Protein AF-A0A843U434-F1 (afdb_monomer_lite)

Foldseek 3Di:
DDDDDDPDDPPPPPVVVVVVVLVVLQVQDADPVRHRDCQLVVQLVVVPVVDDDDDDDDDDDDLPPSCCSSPNGDDPVDDDDTHPDQDPCNVQNPPVVNVVVVVVVVVVVVVVVVVVVVVVVVVVVVVVVVVPPPDDDDDDDDDDDDDPPPDPDDDDDQDFQFKKFFADPVLHGFFIWTFHDPDQQDQDPNDRLHNFKTWIQTQTTPHQADADPDDDPQDGGSVSRHRHIDIDTPVRIHGDPD

Secondary structure (DSSP, 8-state):
-----------SHHHHHHHHHHHHHHHT-B-TTSSB--HHHHHHHHHHHH--S------S--TTSHHHHHH---BTTBPPPPSSSPPHHHHH--HHHHHHHHHHHHHHHHHHHHHHHHHHHHHHHHHHHTTSS-------------------S------TT-EEEEE-TTS-EEEEEEEEE--TT-EETTEE-TTTEEEEEEEEESSTTPBPSS--SS--BTGGGTTSEEEEEGGGEEE---

Sequence (242 aa):
MHCLSTGTRVLSTDLAFQTSGLQFYMDLSTARNGSVDRSPQTKLQEVKITQPSSSSSSSIASADDIYSQVFGKERPDRVRGVGTGPTPTSLWGTSSQCQAQLRAENAQLNAMVKELSERLGKVESIVVESKQVESTPNMERCVQSSASVIEPKGKESLMLGKKVKLCDMTGQPIANAIIMSLDKSKMVMGKSLGEEYYELAILFAYKPNAPLFVKDNERKTVQDAVGSHIVWFRDFVELDET

InterPro domains:
  IPR004264 Transposase, Tnp1/En/Spm-like [PF03017] (171-226)

pLDDT: mean 70.01, std 18.03, range [29.41, 96.38]

Structure (mmCIF, N/CA/C/O backbone):
data_AF-A0A843U434-F1
#
_entry.id   AF-A0A843U434-F1
#
loop_
_atom_site.group_PDB
_atom_site.id
_atom_site.type_symbol
_atom_site.label_atom_id
_atom_site.label_alt_id
_atom_site.label_comp_id
_atom_site.label_asym_id
_atom_site.label_entity_id
_atom_site.label_seq_id
_atom_site.pdbx_PDB_ins_code
_atom_site.Cartn_x
_atom_site.Cartn_y
_atom_site.Cartn_z
_atom_site.occupancy
_atom_site.B_iso_or_equiv
_atom_site.auth_seq_id
_atom_site.auth_comp_id
_atom_site.auth_asym_id
_atom_site.auth_atom_id
_atom_site.pdbx_PDB_model_num
ATOM 1 N N . MET A 1 1 ? 32.138 29.932 -71.591 1.00 35.91 1 MET A N 1
ATOM 2 C CA . MET A 1 1 ? 31.917 30.361 -70.194 1.00 35.91 1 MET A CA 1
ATOM 3 C C . MET A 1 1 ? 31.478 29.151 -69.391 1.00 35.91 1 MET A C 1
ATOM 5 O O . MET A 1 1 ? 30.742 28.328 -69.915 1.00 35.91 1 MET A O 1
ATOM 9 N N . HIS A 1 2 ? 32.028 29.011 -68.189 1.00 36.78 2 HIS A N 1
ATOM 10 C CA . HIS A 1 2 ? 31.926 27.844 -67.317 1.00 36.78 2 HIS A CA 1
ATOM 11 C C . HIS A 1 2 ? 30.512 27.641 -66.754 1.00 36.78 2 HIS A C 1
ATOM 13 O O . HIS A 1 2 ? 29.927 28.584 -66.230 1.00 36.78 2 HIS A O 1
ATOM 19 N N . CYS A 1 3 ? 30.031 26.397 -66.744 1.00 29.41 3 CYS A N 1
ATOM 20 C CA . CYS A 1 3 ? 28.983 25.954 -65.825 1.00 29.41 3 CYS A CA 1
ATOM 21 C C . CYS A 1 3 ? 29.570 24.843 -64.947 1.00 29.41 3 CYS A C 1
ATOM 23 O O . CYS A 1 3 ? 29.624 23.681 -65.338 1.00 29.41 3 CYS A O 1
ATOM 25 N N . LEU A 1 4 ? 30.075 25.230 -63.774 1.00 36.78 4 LEU A N 1
ATOM 26 C CA . LEU A 1 4 ? 30.413 24.317 -62.685 1.00 36.78 4 LEU A CA 1
ATOM 27 C C . LEU A 1 4 ? 29.097 23.882 -62.030 1.00 36.78 4 LEU A C 1
ATOM 29 O O . LEU A 1 4 ? 28.435 24.695 -61.393 1.00 36.78 4 LEU A O 1
ATOM 33 N N . SER A 1 5 ? 28.704 22.619 -62.199 1.00 32.66 5 SER A N 1
ATOM 34 C CA . SER A 1 5 ? 27.650 22.015 -61.380 1.00 32.66 5 SER A CA 1
ATOM 35 C C . SER A 1 5 ? 28.312 21.351 -60.176 1.00 32.66 5 SER A C 1
ATOM 37 O O . SER A 1 5 ? 28.943 20.299 -60.279 1.00 32.66 5 SER A O 1
ATOM 39 N N . THR A 1 6 ? 28.237 22.025 -59.033 1.00 39.25 6 THR A N 1
ATOM 40 C CA . THR A 1 6 ? 28.613 21.506 -57.720 1.00 39.25 6 THR A CA 1
ATOM 41 C C . THR A 1 6 ? 27.650 20.390 -57.319 1.00 39.25 6 THR A C 1
ATOM 43 O O . THR A 1 6 ? 26.552 20.641 -56.831 1.00 39.25 6 THR A O 1
ATOM 46 N N . GLY A 1 7 ? 28.073 19.141 -57.524 1.00 32.69 7 GLY A N 1
ATOM 47 C CA . GLY A 1 7 ? 27.431 17.962 -56.948 1.00 32.69 7 GLY A CA 1
ATOM 48 C C . GLY A 1 7 ? 27.745 17.863 -55.456 1.00 32.69 7 GLY A C 1
ATOM 49 O O . GLY A 1 7 ? 28.806 17.375 -55.064 1.00 32.69 7 GLY A O 1
ATOM 50 N N . THR A 1 8 ? 26.837 18.353 -54.617 1.00 37.75 8 THR A N 1
ATOM 51 C CA . THR A 1 8 ? 26.928 18.243 -53.158 1.00 37.75 8 THR A CA 1
ATOM 52 C C . THR A 1 8 ? 26.743 16.781 -52.744 1.00 37.75 8 THR A C 1
ATOM 54 O O . THR A 1 8 ? 25.689 16.186 -52.961 1.00 37.75 8 THR A O 1
ATOM 57 N N . ARG A 1 9 ? 27.787 16.184 -52.158 1.00 38.91 9 ARG A N 1
ATOM 58 C CA . ARG A 1 9 ? 27.773 14.826 -51.598 1.00 38.91 9 ARG A CA 1
ATOM 59 C C . ARG A 1 9 ? 26.842 14.761 -50.384 1.00 38.91 9 ARG A C 1
ATOM 61 O O . ARG A 1 9 ? 27.197 15.249 -49.316 1.00 38.91 9 ARG A O 1
ATOM 68 N N . VAL A 1 10 ? 25.702 14.092 -50.520 1.00 40.00 10 VAL A N 1
ATOM 69 C CA . VAL A 1 10 ? 24.854 13.669 -49.392 1.00 40.00 10 VAL A CA 1
ATOM 70 C C . VAL A 1 10 ? 25.170 12.202 -49.090 1.00 40.00 10 VAL A C 1
ATOM 72 O O . VAL A 1 10 ? 24.419 11.318 -49.469 1.00 40.00 10 VAL A O 1
ATOM 75 N N . LEU A 1 11 ? 26.339 11.912 -48.507 1.00 40.44 11 LEU A N 1
ATOM 76 C CA . LEU A 1 11 ? 26.739 10.531 -48.157 1.00 40.44 11 LEU A CA 1
ATOM 77 C C . LEU A 1 11 ? 27.466 10.414 -46.803 1.00 40.44 11 LEU A C 1
ATOM 79 O O . LEU A 1 11 ? 28.106 9.404 -46.540 1.00 40.44 11 LEU A O 1
ATOM 83 N N . SER A 1 12 ? 27.403 11.428 -45.932 1.00 40.16 12 SER A N 1
ATOM 84 C CA . SER A 1 12 ? 28.216 11.439 -44.699 1.00 40.16 12 SER A CA 1
ATOM 85 C C . SER A 1 12 ? 27.432 11.348 -43.387 1.00 40.16 12 SER A C 1
ATOM 87 O O . SER A 1 12 ? 28.051 11.172 -42.340 1.00 40.16 12 SER A O 1
ATOM 89 N N . THR A 1 13 ? 26.105 11.481 -43.396 1.00 44.50 13 THR A N 1
ATOM 90 C CA . THR A 1 13 ? 25.321 11.600 -42.152 1.00 44.50 13 THR A CA 1
ATOM 91 C C . THR A 1 13 ? 24.805 10.267 -41.615 1.00 44.50 13 THR A C 1
ATOM 93 O O . THR A 1 13 ? 24.628 10.145 -40.408 1.00 44.50 13 THR A O 1
ATOM 96 N N . ASP A 1 14 ? 24.622 9.254 -42.464 1.00 46.16 14 ASP A N 1
ATOM 97 C CA . ASP A 1 14 ? 23.988 7.988 -42.057 1.00 46.16 14 ASP A CA 1
ATOM 98 C C . ASP A 1 14 ? 24.951 7.063 -41.286 1.00 46.16 14 ASP A C 1
ATOM 100 O O . ASP A 1 14 ? 24.638 6.559 -40.208 1.00 46.16 14 ASP A O 1
ATOM 104 N N . LEU A 1 15 ? 26.198 6.941 -41.761 1.00 46.56 15 LEU A N 1
ATOM 105 C CA . LEU A 1 15 ? 27.230 6.131 -41.096 1.00 46.56 15 LEU A CA 1
ATOM 106 C C . LEU A 1 15 ? 27.675 6.746 -39.755 1.00 46.56 15 LEU A C 1
ATOM 108 O O . LEU A 1 15 ? 27.979 6.038 -38.792 1.00 46.56 15 LEU A O 1
ATOM 112 N N . ALA A 1 16 ? 27.692 8.080 -39.674 1.00 49.16 16 ALA A N 1
ATOM 113 C CA . ALA A 1 16 ? 27.990 8.805 -38.440 1.00 49.16 16 ALA A CA 1
ATOM 114 C C . ALA A 1 16 ? 26.887 8.608 -37.381 1.00 49.16 16 ALA A C 1
ATOM 116 O O . ALA A 1 16 ? 27.184 8.488 -36.193 1.00 49.16 16 ALA A O 1
ATOM 117 N N . PHE A 1 17 ? 25.623 8.512 -37.804 1.00 50.69 17 PHE A N 1
ATOM 118 C CA . PHE A 1 17 ? 24.493 8.279 -36.906 1.00 50.69 17 PHE A CA 1
ATOM 119 C C . PHE A 1 17 ? 24.467 6.838 -36.373 1.00 50.69 17 PHE A C 1
ATOM 121 O O . PHE A 1 17 ? 24.346 6.626 -35.165 1.00 50.69 17 PHE A O 1
ATOM 128 N N . GLN A 1 18 ? 24.680 5.843 -37.243 1.00 52.16 18 GLN A N 1
ATOM 129 C CA . GLN A 1 18 ? 24.751 4.432 -36.840 1.00 52.16 18 GLN A CA 1
ATOM 130 C C . GLN A 1 18 ? 25.917 4.145 -35.880 1.00 52.16 18 GLN A C 1
ATOM 132 O O . GLN A 1 18 ? 25.757 3.413 -34.901 1.00 52.16 18 GLN A O 1
ATOM 137 N N . THR A 1 19 ? 27.085 4.755 -36.109 1.00 57.81 19 THR A N 1
ATOM 138 C CA . THR A 1 19 ? 28.246 4.595 -35.215 1.00 57.81 19 THR A CA 1
ATOM 139 C C . THR A 1 19 ? 28.070 5.312 -33.878 1.00 57.81 19 THR A C 1
ATOM 141 O O . THR A 1 19 ? 28.525 4.796 -32.859 1.00 57.81 19 THR A O 1
ATOM 144 N N . SER A 1 20 ? 27.364 6.447 -33.845 1.00 63.56 20 SER A N 1
ATOM 145 C CA . SER A 1 20 ? 27.076 7.177 -32.604 1.00 63.56 20 SER A CA 1
ATOM 146 C C . SER A 1 20 ? 26.181 6.379 -31.649 1.00 63.56 20 SER A C 1
ATOM 148 O O . SER A 1 20 ? 26.498 6.284 -30.464 1.00 63.56 20 SER A O 1
ATOM 150 N N . GLY A 1 21 ? 25.113 5.749 -32.153 1.00 65.31 21 GLY A N 1
ATOM 151 C CA . GLY A 1 21 ? 24.226 4.919 -31.328 1.00 65.31 21 GLY A CA 1
ATOM 152 C C . GLY A 1 21 ? 24.914 3.662 -30.780 1.00 65.31 21 GLY A C 1
ATOM 153 O O . GLY A 1 21 ? 24.735 3.308 -29.615 1.00 65.31 21 GLY A O 1
ATOM 154 N N . LEU A 1 22 ? 25.757 3.022 -31.597 1.00 68.75 22 LEU A N 1
ATOM 155 C CA . LEU A 1 22 ? 26.589 1.886 -31.187 1.00 68.75 22 LEU A CA 1
ATOM 156 C C . LEU A 1 22 ? 27.606 2.269 -30.109 1.00 68.75 22 LEU A C 1
ATOM 158 O O . LEU A 1 22 ? 27.737 1.562 -29.111 1.00 68.75 22 LEU A O 1
ATOM 162 N N . GLN A 1 23 ? 28.288 3.402 -30.285 1.00 67.50 23 GLN A N 1
ATOM 163 C CA . GLN A 1 23 ? 29.250 3.906 -29.309 1.00 67.50 23 GLN A CA 1
ATOM 164 C C . GLN A 1 23 ? 28.567 4.228 -27.974 1.00 67.50 23 GLN A C 1
ATOM 166 O O . GLN A 1 23 ? 29.041 3.799 -26.926 1.00 67.50 23 GLN A O 1
ATOM 171 N N . PHE A 1 24 ? 27.402 4.881 -28.018 1.00 69.75 24 PHE A N 1
ATOM 172 C CA . PHE A 1 24 ? 26.599 5.171 -26.830 1.00 69.75 24 PHE A CA 1
ATOM 173 C C . PHE A 1 24 ? 26.176 3.899 -26.078 1.00 69.75 24 PHE A C 1
ATOM 175 O O . PHE A 1 24 ? 26.290 3.833 -24.855 1.00 69.75 24 PHE A O 1
ATOM 182 N N . TYR A 1 25 ? 25.739 2.857 -26.796 1.00 67.81 25 TYR A N 1
ATOM 183 C CA . TYR A 1 25 ? 25.393 1.563 -26.194 1.00 67.81 25 TYR A CA 1
ATOM 184 C C . TYR A 1 25 ? 26.600 0.940 -25.477 1.00 67.81 25 TYR A C 1
ATOM 186 O O . TYR A 1 25 ? 26.459 0.332 -24.419 1.00 67.81 25 TYR A O 1
ATOM 194 N N . MET A 1 26 ? 27.799 1.093 -26.037 1.00 70.12 26 MET A N 1
ATOM 195 C CA . MET A 1 26 ? 29.023 0.502 -25.496 1.00 70.12 26 MET A CA 1
ATOM 196 C C . MET A 1 26 ? 29.546 1.224 -24.269 1.00 70.12 26 MET A C 1
ATOM 198 O O . MET A 1 26 ? 30.028 0.569 -23.349 1.00 70.12 26 MET A O 1
ATOM 202 N N . ASP A 1 27 ? 29.383 2.541 -24.222 1.00 67.69 27 ASP A N 1
ATOM 203 C CA . ASP A 1 27 ? 29.723 3.340 -23.047 1.00 67.69 27 ASP A CA 1
ATOM 204 C C . ASP A 1 27 ? 28.786 3.028 -21.861 1.00 67.69 27 ASP A C 1
ATOM 206 O O . ASP A 1 27 ? 29.170 3.182 -20.702 1.00 67.69 27 ASP A O 1
ATOM 210 N N . LEU A 1 28 ? 27.578 2.524 -22.142 1.00 62.28 28 LEU A N 1
ATOM 211 C CA . LEU A 1 28 ? 26.572 2.136 -21.146 1.00 62.28 28 LEU A CA 1
ATOM 212 C C . LEU A 1 28 ? 26.512 0.630 -20.844 1.00 62.28 28 LEU A C 1
ATOM 214 O O . LEU A 1 28 ? 25.767 0.218 -19.950 1.00 62.28 28 LEU A O 1
ATOM 218 N N . SER A 1 29 ? 27.249 -0.204 -21.581 1.00 63.19 29 SER A N 1
ATOM 219 C CA . SER A 1 29 ? 27.197 -1.660 -21.438 1.00 63.19 29 SER A CA 1
ATOM 220 C C . SER A 1 29 ? 28.074 -2.129 -20.277 1.00 63.19 29 SER A C 1
ATOM 222 O O . SER A 1 29 ? 29.299 -1.999 -20.301 1.00 63.19 29 SER A O 1
ATOM 224 N N . THR A 1 30 ? 27.456 -2.740 -19.269 1.00 61.19 30 THR A N 1
ATOM 225 C CA . THR A 1 30 ? 28.150 -3.339 -18.125 1.00 61.19 30 THR A CA 1
ATOM 226 C C . THR A 1 30 ? 27.995 -4.859 -18.119 1.00 61.19 30 THR A C 1
ATOM 228 O O . THR A 1 30 ? 26.960 -5.418 -18.480 1.00 61.19 30 THR A O 1
ATOM 231 N N . ALA A 1 31 ? 29.059 -5.555 -17.725 1.00 60.81 31 ALA A N 1
ATOM 232 C CA . ALA A 1 31 ? 29.059 -6.987 -17.490 1.00 60.81 31 ALA A CA 1
ATOM 233 C C . ALA A 1 31 ? 28.189 -7.336 -16.271 1.00 60.81 31 ALA A C 1
ATOM 235 O O . ALA A 1 31 ? 27.870 -6.495 -15.433 1.00 60.81 31 ALA A O 1
ATOM 236 N N . ARG A 1 32 ? 27.857 -8.623 -16.118 1.00 57.47 32 ARG A N 1
ATOM 237 C CA . ARG A 1 32 ? 26.993 -9.151 -15.041 1.00 57.47 32 ARG A CA 1
ATOM 238 C C . ARG A 1 32 ? 27.459 -8.803 -13.614 1.00 57.47 32 ARG A C 1
ATOM 240 O O . ARG A 1 32 ? 26.662 -8.863 -12.687 1.00 57.47 32 ARG A O 1
ATOM 247 N N . ASN A 1 33 ? 28.734 -8.460 -13.438 1.00 59.88 33 ASN A N 1
ATOM 248 C CA . ASN A 1 33 ? 29.348 -8.039 -12.175 1.00 59.88 33 ASN A CA 1
ATOM 249 C C . ASN A 1 33 ? 29.418 -6.504 -12.000 1.00 59.88 33 ASN A C 1
ATOM 251 O O . ASN A 1 33 ? 30.087 -6.036 -11.085 1.00 59.88 33 ASN A O 1
ATOM 255 N N . GLY A 1 34 ? 28.799 -5.722 -12.891 1.00 59.97 34 GLY A N 1
ATOM 256 C CA . GLY A 1 34 ? 28.842 -4.257 -12.883 1.00 59.97 34 GLY A CA 1
ATOM 257 C C . GLY A 1 34 ? 30.129 -3.645 -13.450 1.00 59.97 34 GLY A C 1
ATOM 258 O O . GLY A 1 34 ? 30.242 -2.423 -13.497 1.00 59.97 34 GLY A O 1
ATOM 259 N N . SER A 1 35 ? 31.095 -4.456 -13.897 1.00 61.94 35 SER A N 1
ATOM 260 C CA . SER A 1 35 ? 32.302 -3.960 -14.574 1.00 61.94 35 SER A CA 1
ATOM 261 C C . SER A 1 35 ? 32.008 -3.548 -16.020 1.00 61.94 35 SER A C 1
ATOM 263 O O . SER A 1 35 ? 31.065 -4.045 -16.628 1.00 61.94 35 SER A O 1
ATOM 265 N N . VAL A 1 36 ? 32.794 -2.633 -16.589 1.00 64.12 36 VAL A N 1
ATOM 266 C CA . VAL A 1 36 ? 32.652 -2.230 -18.000 1.00 64.12 36 VAL A CA 1
ATOM 267 C C . VAL A 1 36 ? 33.006 -3.414 -18.904 1.00 64.12 36 VAL A C 1
ATOM 269 O O . VAL A 1 36 ? 34.137 -3.903 -18.862 1.00 64.12 36 VAL A O 1
ATOM 272 N N . ASP A 1 37 ? 32.061 -3.868 -19.732 1.00 65.56 37 ASP A N 1
ATOM 273 C CA . ASP A 1 37 ? 32.322 -4.923 -20.716 1.00 65.56 37 ASP A CA 1
ATOM 274 C C . ASP A 1 37 ? 33.009 -4.323 -21.951 1.00 65.56 37 ASP A C 1
ATOM 276 O O . ASP A 1 37 ? 32.388 -3.620 -22.747 1.00 65.56 37 ASP A O 1
ATOM 280 N N . ARG A 1 38 ? 34.310 -4.596 -22.119 1.00 70.75 38 ARG A N 1
ATOM 281 C CA . ARG A 1 38 ? 35.095 -4.127 -23.277 1.00 70.75 38 ARG A CA 1
ATOM 282 C C . ARG A 1 38 ? 35.030 -5.060 -24.485 1.00 70.75 38 ARG A C 1
ATOM 284 O O . ARG A 1 38 ? 35.561 -4.712 -25.538 1.00 70.75 38 ARG A O 1
ATOM 291 N N . SER A 1 39 ? 34.381 -6.220 -24.378 1.00 72.19 39 SER A N 1
ATOM 292 C CA . SER A 1 39 ? 34.287 -7.167 -25.496 1.00 72.19 39 SER A CA 1
ATOM 293 C C . SER A 1 39 ? 33.644 -6.574 -26.764 1.00 72.19 39 SER A C 1
ATOM 295 O O . SER A 1 39 ? 34.153 -6.850 -27.856 1.00 72.19 39 SER A O 1
ATOM 297 N N . PRO A 1 40 ? 32.628 -5.685 -26.685 1.00 72.25 40 PRO A N 1
ATOM 298 C CA . PRO A 1 40 ? 32.081 -5.038 -27.875 1.00 72.25 40 PRO A CA 1
ATOM 299 C C . PRO A 1 40 ? 33.057 -4.017 -28.487 1.00 72.25 40 PRO A C 1
ATOM 301 O O . PRO A 1 40 ? 33.080 -3.850 -29.704 1.00 72.25 40 PRO A O 1
ATOM 304 N N . GLN A 1 41 ? 33.902 -3.368 -27.668 1.00 71.88 41 GLN A N 1
ATOM 305 C CA . GLN A 1 41 ? 34.912 -2.378 -28.098 1.00 71.88 41 GLN A CA 1
ATOM 306 C C . GLN A 1 41 ? 35.988 -3.016 -28.957 1.00 71.88 41 GLN A C 1
ATOM 308 O O . GLN A 1 41 ? 36.311 -2.500 -30.027 1.00 71.88 41 GLN A O 1
ATOM 313 N N . THR A 1 42 ? 36.485 -4.172 -28.529 1.00 75.25 42 THR A N 1
ATOM 314 C CA . THR A 1 42 ? 37.466 -4.936 -29.298 1.00 75.25 42 THR A CA 1
ATOM 315 C C . THR A 1 42 ? 36.880 -5.404 -30.630 1.00 75.25 42 THR A C 1
ATOM 317 O O . THR A 1 42 ? 37.508 -5.218 -31.670 1.00 75.25 42 THR A O 1
ATOM 320 N N . LYS A 1 43 ? 35.641 -5.918 -30.626 1.00 76.75 43 LYS A N 1
ATOM 321 C CA . LYS A 1 43 ? 34.965 -6.362 -31.854 1.00 76.75 43 LYS A CA 1
ATOM 322 C C . LYS A 1 43 ? 34.704 -5.218 -32.829 1.00 76.75 43 LYS A C 1
ATOM 324 O O . LYS A 1 43 ? 34.956 -5.376 -34.015 1.00 76.75 43 LYS A O 1
ATOM 329 N N . LEU A 1 44 ? 34.249 -4.054 -32.362 1.00 77.00 44 LEU A N 1
ATOM 330 C CA . LEU A 1 44 ? 34.054 -2.897 -33.243 1.00 77.00 44 LEU A CA 1
ATOM 331 C C . LEU A 1 44 ? 35.352 -2.435 -33.908 1.00 77.00 44 LEU A C 1
ATOM 333 O O . LEU A 1 44 ? 35.336 -2.070 -35.083 1.00 77.00 44 LEU A O 1
ATOM 337 N N . GLN A 1 45 ? 36.464 -2.426 -33.169 1.00 71.81 45 GLN A N 1
ATOM 338 C CA . GLN A 1 45 ? 37.762 -2.059 -33.733 1.00 71.81 45 GLN A CA 1
ATOM 339 C C . GLN A 1 45 ? 38.184 -3.037 -34.830 1.00 71.81 45 GLN A C 1
ATOM 341 O O . GLN A 1 45 ? 38.623 -2.597 -35.888 1.00 71.81 45 GLN A O 1
ATOM 346 N N . GLU A 1 46 ? 37.978 -4.336 -34.619 1.00 74.56 46 GLU A N 1
ATOM 347 C CA . GLU A 1 46 ? 38.239 -5.374 -35.620 1.00 74.56 46 GLU A CA 1
ATOM 348 C C . GLU A 1 46 ? 37.375 -5.184 -36.879 1.00 74.56 46 GLU A C 1
ATOM 350 O O . GLU A 1 46 ? 37.905 -5.100 -37.986 1.00 74.56 46 GLU A O 1
ATOM 355 N N . VAL A 1 47 ? 36.063 -4.979 -36.717 1.00 71.56 47 VAL A N 1
ATOM 356 C CA . VAL A 1 47 ? 35.130 -4.727 -37.834 1.00 71.56 47 VAL A CA 1
ATOM 357 C C . VAL A 1 47 ? 35.519 -3.482 -38.634 1.00 71.56 47 VAL A C 1
ATOM 359 O O . VAL A 1 47 ? 35.480 -3.491 -39.867 1.00 71.56 47 VAL A O 1
ATOM 362 N N . LYS A 1 48 ? 35.947 -2.417 -37.947 1.00 68.75 48 LYS A N 1
ATOM 363 C CA . LYS A 1 48 ? 36.380 -1.164 -38.577 1.00 68.75 48 LYS A CA 1
ATOM 364 C C . LYS A 1 48 ? 37.681 -1.317 -39.373 1.00 68.75 48 LYS A C 1
ATOM 366 O O . LYS A 1 48 ? 37.874 -0.587 -40.341 1.00 68.75 48 LYS A O 1
ATOM 371 N N . ILE A 1 49 ? 38.558 -2.247 -38.987 1.00 65.19 49 ILE A N 1
ATOM 372 C CA . ILE A 1 49 ? 39.799 -2.563 -39.713 1.00 65.19 49 ILE A CA 1
ATOM 373 C C . ILE A 1 49 ? 39.503 -3.427 -40.948 1.00 65.19 49 ILE A C 1
ATOM 375 O O . ILE A 1 49 ? 40.113 -3.226 -41.996 1.00 65.19 49 ILE A O 1
ATOM 379 N N . THR A 1 50 ? 38.551 -4.360 -40.857 1.00 61.59 50 THR A N 1
ATOM 380 C CA . THR A 1 50 ? 38.216 -5.283 -41.955 1.00 61.59 50 THR A CA 1
ATOM 381 C C . THR A 1 50 ? 37.370 -4.642 -43.067 1.00 61.59 50 THR A C 1
ATOM 383 O O . THR A 1 50 ? 37.413 -5.122 -44.197 1.00 61.59 50 THR A O 1
ATOM 386 N N . GLN A 1 51 ? 36.637 -3.552 -42.802 1.00 59.75 51 GLN A N 1
ATOM 387 C CA . GLN A 1 51 ? 35.803 -2.875 -43.809 1.00 59.75 51 GLN A CA 1
ATOM 388 C C . GLN A 1 51 ? 36.209 -1.410 -44.064 1.00 59.75 51 GLN A C 1
ATOM 390 O O . GLN A 1 51 ? 35.598 -0.485 -43.523 1.00 59.75 51 GLN A O 1
ATOM 395 N N . PRO A 1 52 ? 37.192 -1.145 -44.944 1.00 47.88 52 PRO A N 1
ATOM 396 C CA . PRO A 1 52 ? 37.423 0.195 -45.461 1.00 47.88 52 PRO A CA 1
ATOM 397 C C . PRO A 1 52 ? 36.412 0.516 -46.583 1.00 47.88 52 PRO A C 1
ATOM 399 O O . PRO A 1 52 ? 36.559 0.117 -47.736 1.00 47.88 52 PRO A O 1
ATOM 402 N N . SER A 1 53 ? 35.361 1.260 -46.230 1.00 52.22 53 SER A N 1
ATOM 403 C CA . SER A 1 53 ? 34.653 2.210 -47.109 1.00 52.22 53 SER A CA 1
ATOM 404 C C . SER A 1 53 ? 34.151 1.735 -48.491 1.00 52.22 53 SER A C 1
ATOM 406 O O . SER A 1 53 ? 34.431 2.411 -49.481 1.00 52.22 53 SER A O 1
ATOM 408 N N . SER A 1 54 ? 33.381 0.642 -48.606 1.00 50.25 54 SER A N 1
ATOM 409 C CA . SER A 1 54 ? 32.618 0.367 -49.851 1.00 50.25 54 SER A CA 1
ATOM 410 C C . SER A 1 54 ? 31.517 -0.709 -49.761 1.00 50.25 54 SER A C 1
ATOM 412 O O . SER A 1 54 ? 31.374 -1.519 -50.671 1.00 50.25 54 SER A O 1
ATOM 414 N N . SER A 1 55 ? 30.676 -0.725 -48.725 1.00 46.81 55 SER A N 1
ATOM 415 C CA . SER A 1 55 ? 29.423 -1.496 -48.779 1.00 46.81 55 SER A CA 1
ATOM 416 C C . SER A 1 55 ? 28.241 -0.551 -48.979 1.00 46.81 55 SER A C 1
ATOM 418 O O . SER A 1 55 ? 27.884 0.258 -48.126 1.00 46.81 55 SER A O 1
ATOM 420 N N . SER A 1 56 ? 27.686 -0.618 -50.186 1.00 43.59 56 SER A N 1
ATOM 421 C CA . SER A 1 56 ? 26.458 0.042 -50.607 1.00 43.59 56 SER A CA 1
ATOM 422 C C . SER A 1 56 ? 25.345 -0.170 -49.586 1.00 43.59 56 SER A C 1
ATOM 424 O O . SER A 1 56 ? 24.984 -1.301 -49.266 1.00 43.59 56 SER A O 1
ATOM 426 N N . SER A 1 57 ? 24.790 0.948 -49.134 1.00 58.19 57 SER A N 1
ATOM 427 C CA . SER A 1 57 ? 23.553 1.059 -48.380 1.00 58.19 57 SER A CA 1
ATOM 428 C C . SER A 1 57 ? 22.441 0.186 -48.968 1.00 58.19 57 SER A C 1
ATOM 430 O O . SER A 1 57 ? 21.936 0.462 -50.058 1.00 58.19 57 SER A O 1
ATOM 432 N N . SER A 1 58 ? 21.985 -0.794 -48.201 1.00 42.78 58 SER A N 1
ATOM 433 C CA . SER A 1 58 ? 20.591 -1.221 -48.251 1.00 42.78 58 SER A CA 1
ATOM 434 C C . SER A 1 58 ? 20.034 -1.107 -46.842 1.00 42.78 58 SER A C 1
ATOM 436 O O . SER A 1 58 ? 20.344 -1.906 -45.959 1.00 42.78 58 SER A O 1
ATOM 438 N N . SER A 1 59 ? 19.269 -0.036 -46.652 1.00 57.34 59 SER A N 1
ATOM 439 C CA . SER A 1 59 ? 18.397 0.217 -45.517 1.00 57.34 59 SER A CA 1
ATOM 440 C C . SER A 1 59 ? 17.588 -1.031 -45.146 1.00 57.34 59 SER A C 1
ATOM 442 O O . SER A 1 59 ? 17.183 -1.784 -46.028 1.00 57.34 59 SER A O 1
ATOM 444 N N . ILE A 1 60 ? 17.289 -1.155 -43.847 1.00 48.12 60 ILE A N 1
ATOM 445 C CA . ILE A 1 60 ? 16.571 -2.244 -43.157 1.00 48.12 60 ILE A CA 1
ATOM 446 C C . ILE A 1 60 ? 17.508 -3.364 -42.702 1.00 48.12 60 ILE A C 1
ATOM 448 O O . ILE A 1 60 ? 17.866 -4.227 -43.492 1.00 48.12 60 ILE A O 1
ATOM 452 N N . ALA A 1 61 ? 17.853 -3.327 -41.404 1.00 53.16 61 ALA A N 1
ATOM 453 C CA . ALA A 1 61 ? 18.275 -4.441 -40.544 1.00 53.16 61 ALA A CA 1
ATOM 454 C C . ALA A 1 61 ? 18.741 -5.706 -41.289 1.00 53.16 61 ALA A C 1
ATOM 456 O O . ALA A 1 61 ? 18.143 -6.778 -41.172 1.00 53.16 61 ALA A O 1
ATOM 457 N N . SER A 1 62 ? 19.805 -5.569 -42.080 1.00 58.97 62 SER A N 1
ATOM 458 C CA . SER A 1 62 ? 20.453 -6.707 -42.713 1.00 58.97 62 SER A CA 1
ATOM 459 C C . SER A 1 62 ? 20.974 -7.616 -41.601 1.00 58.97 62 SER A C 1
ATOM 461 O O . SER A 1 62 ? 21.474 -7.141 -40.577 1.00 58.97 62 SER A O 1
ATOM 463 N N . ALA A 1 63 ? 20.861 -8.931 -41.793 1.00 59.22 63 ALA A N 1
ATOM 464 C CA . ALA A 1 63 ? 21.337 -9.927 -40.834 1.00 59.22 63 ALA A CA 1
ATOM 465 C C . ALA A 1 63 ? 22.832 -9.762 -40.477 1.00 59.22 63 ALA A C 1
ATOM 467 O O . ALA A 1 63 ? 23.250 -10.279 -39.439 1.00 59.22 63 ALA A O 1
ATOM 468 N N . ASP A 1 64 ? 23.572 -9.007 -41.299 1.00 68.69 64 ASP A N 1
ATOM 469 C CA . ASP A 1 64 ? 25.009 -8.752 -41.208 1.00 68.69 64 ASP A CA 1
ATOM 470 C C . ASP A 1 64 ? 25.361 -7.256 -41.041 1.00 68.69 64 ASP A C 1
ATOM 472 O O . ASP A 1 64 ? 26.474 -6.842 -41.357 1.00 68.69 64 ASP A O 1
ATOM 476 N N . ASP A 1 65 ? 24.436 -6.418 -40.558 1.00 77.94 65 ASP A N 1
ATOM 477 C CA . ASP A 1 65 ? 24.769 -5.031 -40.195 1.00 77.94 65 ASP A CA 1
ATOM 478 C C . ASP A 1 65 ? 25.785 -4.983 -39.029 1.00 77.94 65 ASP A C 1
ATOM 480 O O . ASP A 1 65 ? 25.880 -5.909 -38.214 1.00 77.94 65 ASP A O 1
ATOM 484 N N . ILE A 1 66 ? 26.521 -3.875 -38.913 1.00 76.06 66 ILE A N 1
ATOM 485 C CA . ILE A 1 66 ? 27.588 -3.634 -37.928 1.00 76.06 66 ILE A CA 1
ATOM 486 C C . ILE A 1 66 ? 27.091 -3.932 -36.504 1.00 76.06 66 ILE A C 1
ATOM 488 O O . ILE A 1 66 ? 27.812 -4.522 -35.697 1.00 76.06 66 ILE A O 1
ATOM 492 N N . TYR A 1 67 ? 25.831 -3.601 -36.203 1.00 74.00 67 TYR A N 1
ATOM 493 C CA . TYR A 1 67 ? 25.206 -3.911 -34.916 1.00 74.00 67 TYR A CA 1
ATOM 494 C C . TYR A 1 67 ? 25.148 -5.422 -34.636 1.00 74.00 67 TYR A C 1
ATOM 496 O O . TYR A 1 67 ? 25.578 -5.878 -33.573 1.00 74.00 67 TYR A O 1
ATOM 504 N N . SER A 1 68 ? 24.691 -6.218 -35.606 1.00 77.38 68 SER A N 1
ATOM 505 C CA . SER A 1 68 ? 24.617 -7.681 -35.504 1.00 77.38 68 SER A CA 1
ATOM 506 C C . SER A 1 68 ? 25.999 -8.335 -35.448 1.00 77.38 68 SER A C 1
ATOM 508 O O . SER A 1 68 ? 26.150 -9.381 -34.819 1.00 77.38 68 SER A O 1
ATOM 510 N N . GLN A 1 69 ? 27.025 -7.732 -36.050 1.00 79.50 69 GLN A N 1
ATOM 511 C CA . GLN A 1 69 ? 28.393 -8.258 -36.007 1.00 79.50 69 GLN A CA 1
ATOM 512 C C . GLN A 1 69 ? 29.038 -8.098 -34.621 1.00 79.50 69 GLN A C 1
ATOM 514 O O . GLN A 1 69 ? 29.712 -9.002 -34.122 1.00 79.50 69 GLN A O 1
ATOM 519 N N . VAL A 1 70 ? 28.791 -6.965 -33.963 1.00 77.69 70 VAL A N 1
ATOM 520 C CA . VAL A 1 70 ? 29.336 -6.664 -32.632 1.00 77.69 70 VAL A CA 1
ATOM 521 C C . VAL A 1 70 ? 28.573 -7.414 -31.546 1.00 77.69 70 VAL A C 1
ATOM 523 O O . VAL A 1 70 ? 29.171 -8.050 -30.675 1.00 77.69 70 VAL A O 1
ATOM 526 N N . PHE A 1 71 ? 27.242 -7.367 -31.615 1.00 75.31 71 PHE A N 1
ATOM 527 C CA . PHE A 1 71 ? 26.357 -7.830 -30.551 1.00 75.31 71 PHE A CA 1
ATOM 528 C C . PHE A 1 71 ? 25.698 -9.187 -30.838 1.00 75.31 71 PHE A C 1
ATOM 530 O O . PHE A 1 71 ? 25.074 -9.770 -29.945 1.00 75.31 71 PHE A O 1
ATOM 537 N N . GLY A 1 72 ? 25.840 -9.732 -32.044 1.00 79.50 72 GLY A N 1
ATOM 538 C CA . GLY A 1 72 ? 25.069 -10.880 -32.524 1.00 79.50 72 GLY A CA 1
ATOM 539 C C . GLY A 1 72 ? 23.671 -10.472 -33.002 1.00 79.50 72 GLY A C 1
ATOM 540 O O . GLY A 1 72 ? 23.175 -9.405 -32.644 1.00 79.50 72 GLY A O 1
ATOM 541 N N . LYS A 1 73 ? 23.010 -11.350 -33.765 1.00 80.94 73 LYS A N 1
ATOM 542 C CA . LYS A 1 73 ? 21.662 -11.108 -34.311 1.00 80.94 73 LYS A CA 1
ATOM 543 C C . LYS A 1 73 ? 20.657 -10.707 -33.227 1.00 80.94 73 LYS A C 1
ATOM 545 O O . LYS A 1 73 ? 20.620 -11.306 -32.144 1.00 80.94 73 LYS A O 1
ATOM 550 N N . GLU A 1 74 ? 19.843 -9.702 -33.534 1.00 79.44 74 GLU A N 1
ATOM 551 C CA . GLU A 1 74 ? 18.750 -9.272 -32.665 1.00 79.44 74 GLU A CA 1
ATOM 552 C C . GLU A 1 74 ? 17.628 -10.312 -32.652 1.00 79.44 74 GLU A C 1
ATOM 554 O O . GLU A 1 74 ? 17.363 -10.986 -33.650 1.00 79.44 74 GLU A O 1
ATOM 559 N N . ARG A 1 75 ? 17.006 -10.483 -31.484 1.00 80.00 75 ARG A N 1
ATOM 560 C CA . ARG A 1 75 ? 15.959 -11.475 -31.254 1.00 80.00 75 ARG A CA 1
ATOM 561 C C . ARG A 1 75 ? 14.610 -10.761 -31.145 1.00 80.00 75 ARG A C 1
ATOM 563 O O . ARG A 1 75 ? 14.456 -9.956 -30.232 1.00 80.00 75 ARG A O 1
ATOM 570 N N . PRO A 1 76 ? 13.636 -11.031 -32.033 1.00 76.56 76 PRO A N 1
ATOM 571 C CA . PRO A 1 76 ? 12.365 -10.300 -32.046 1.00 76.56 76 PRO A CA 1
ATOM 572 C C . PRO A 1 76 ? 11.534 -10.518 -30.771 1.00 76.56 76 PRO A C 1
ATOM 574 O O . PRO A 1 76 ? 10.694 -9.695 -30.429 1.00 76.56 76 PRO A O 1
ATOM 577 N N . ASP A 1 77 ? 11.788 -11.608 -30.052 1.00 77.25 77 ASP A N 1
ATOM 578 C CA . ASP A 1 77 ? 11.170 -11.979 -28.781 1.00 77.25 77 ASP A CA 1
ATOM 579 C C . ASP A 1 77 ? 11.864 -11.365 -27.552 1.00 77.25 77 ASP A C 1
ATOM 581 O O . ASP A 1 77 ? 11.362 -11.491 -26.435 1.00 77.25 77 ASP A O 1
ATOM 585 N N . ARG A 1 78 ? 13.019 -10.703 -27.721 1.00 73.56 78 ARG A N 1
ATOM 586 C CA . ARG A 1 78 ? 13.806 -10.182 -26.600 1.00 73.56 78 ARG A CA 1
ATOM 587 C C . ARG A 1 78 ? 14.438 -8.832 -26.908 1.00 73.56 78 ARG A C 1
ATOM 589 O O 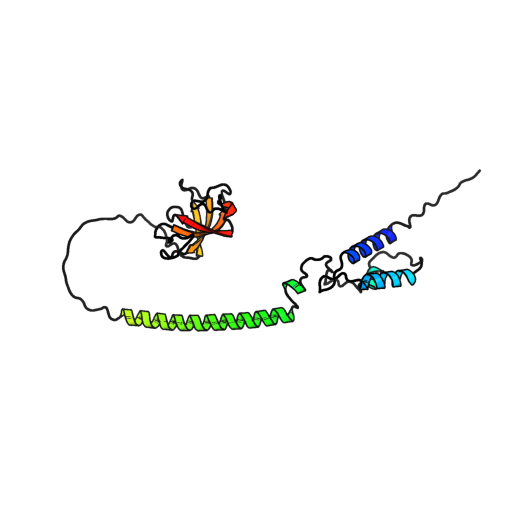. ARG A 1 78 ? 15.462 -8.762 -27.577 1.00 73.56 78 ARG A O 1
ATOM 596 N N . VAL A 1 79 ? 13.923 -7.788 -26.265 1.00 71.50 79 VAL A N 1
ATOM 597 C CA . VAL A 1 79 ? 14.557 -6.464 -26.253 1.00 71.50 79 VAL A CA 1
ATOM 598 C C . VAL A 1 79 ? 15.854 -6.514 -25.438 1.00 71.50 79 VAL A C 1
ATOM 600 O O . VAL A 1 79 ? 15.856 -6.951 -24.282 1.00 71.50 79 VAL A O 1
ATOM 603 N N . ARG A 1 80 ? 16.970 -6.057 -26.015 1.00 73.25 80 ARG A N 1
ATOM 604 C CA . ARG A 1 80 ? 18.200 -5.796 -25.251 1.00 73.25 80 ARG A CA 1
ATOM 605 C C . ARG A 1 80 ? 18.073 -4.476 -24.488 1.00 73.25 80 ARG A C 1
ATOM 607 O O . ARG A 1 80 ? 17.915 -3.421 -25.091 1.00 73.25 80 ARG A O 1
ATOM 614 N N . GLY A 1 81 ? 18.142 -4.534 -23.159 1.00 70.31 81 GLY A N 1
ATOM 615 C CA . GLY A 1 81 ? 18.201 -3.340 -22.313 1.00 70.31 81 GLY A CA 1
ATOM 616 C C . GLY A 1 81 ? 19.628 -2.801 -22.183 1.00 70.31 81 GLY A C 1
ATOM 617 O O . GLY A 1 81 ? 20.568 -3.586 -22.059 1.00 70.31 81 GLY A O 1
ATOM 618 N N . VAL A 1 82 ? 19.774 -1.474 -22.173 1.00 64.75 82 VAL A N 1
ATOM 619 C CA . VAL A 1 82 ? 21.011 -0.762 -21.805 1.00 64.75 82 VAL A CA 1
ATOM 620 C C . VAL A 1 82 ? 20.904 -0.175 -20.406 1.00 64.75 82 VAL A C 1
ATOM 622 O O . VAL A 1 82 ? 19.838 0.301 -20.018 1.00 64.75 82 VAL A O 1
ATOM 625 N N . GLY A 1 83 ? 22.020 -0.150 -19.677 1.00 65.38 83 GLY A N 1
ATOM 626 C CA . GLY A 1 83 ? 22.158 0.594 -18.427 1.00 65.38 83 GLY A CA 1
ATOM 627 C C . GLY A 1 83 ? 22.508 -0.258 -17.208 1.00 65.38 83 GLY A C 1
ATOM 628 O O . GLY A 1 83 ? 22.391 -1.479 -17.202 1.00 65.38 83 GLY A O 1
ATOM 629 N N . THR A 1 84 ? 22.912 0.428 -16.139 1.00 61.41 84 THR A N 1
ATOM 630 C CA . THR A 1 84 ? 23.276 -0.136 -14.825 1.00 61.41 84 THR A CA 1
ATOM 631 C C . THR A 1 84 ? 22.064 -0.499 -13.961 1.00 61.41 84 THR A C 1
ATOM 633 O O . THR A 1 84 ? 22.207 -0.812 -12.779 1.00 61.41 84 THR A O 1
ATOM 636 N N . GLY A 1 85 ? 20.863 -0.432 -14.537 1.00 64.31 85 GLY A N 1
ATOM 637 C CA . GLY A 1 85 ? 19.626 -0.774 -13.856 1.00 64.31 85 GLY A CA 1
ATOM 638 C C . GLY A 1 85 ? 19.541 -2.269 -13.541 1.00 64.31 85 GLY A C 1
ATOM 639 O O . GLY A 1 85 ? 20.193 -3.092 -14.193 1.00 64.31 85 GLY A O 1
ATOM 640 N N . PRO A 1 86 ? 18.727 -2.652 -12.547 1.00 58.56 86 PRO A N 1
ATOM 641 C CA . PRO A 1 86 ? 18.547 -4.049 -12.196 1.00 58.56 86 PRO A CA 1
ATOM 642 C C . PRO A 1 86 ? 18.043 -4.836 -13.414 1.00 58.56 86 PRO A C 1
ATOM 644 O O . PRO A 1 86 ? 16.960 -4.590 -13.941 1.00 58.56 86 PRO A O 1
ATOM 647 N N . THR A 1 87 ? 18.848 -5.785 -13.892 1.00 64.31 87 THR A N 1
ATOM 648 C CA . THR A 1 87 ? 18.450 -6.668 -14.994 1.00 64.31 87 THR A CA 1
ATOM 649 C C . THR A 1 87 ? 17.305 -7.571 -14.523 1.00 64.31 87 THR A C 1
ATOM 651 O O . THR A 1 87 ? 17.346 -8.021 -13.377 1.00 64.31 87 THR A O 1
ATOM 654 N N . PRO A 1 88 ? 16.328 -7.939 -15.375 1.00 63.72 88 PRO A N 1
ATOM 655 C CA . PRO A 1 88 ? 15.274 -8.879 -14.994 1.00 63.72 88 PRO A CA 1
ATOM 656 C C . PRO A 1 88 ? 15.799 -10.175 -14.357 1.00 63.72 88 PRO A C 1
ATOM 658 O O . PRO A 1 88 ? 15.254 -10.662 -13.377 1.00 63.72 88 PRO A O 1
ATOM 661 N N . THR A 1 89 ? 16.927 -10.694 -14.843 1.00 65.56 89 THR A N 1
ATOM 662 C CA . THR A 1 89 ? 17.596 -11.872 -14.265 1.00 65.56 89 THR A CA 1
ATOM 663 C C . THR A 1 89 ? 18.221 -11.614 -12.887 1.00 65.56 89 THR A C 1
ATOM 665 O O . THR A 1 89 ? 18.441 -12.555 -12.136 1.00 65.56 89 THR A O 1
ATOM 668 N N . SER A 1 90 ? 18.526 -10.359 -12.552 1.00 61.66 90 SER A N 1
ATOM 669 C CA . SER A 1 90 ? 18.998 -9.945 -11.224 1.00 61.66 90 SER A CA 1
ATOM 670 C C . SER A 1 90 ? 17.848 -9.904 -10.215 1.00 61.66 90 SER A C 1
ATOM 672 O O . SER A 1 90 ? 17.994 -10.392 -9.101 1.00 61.66 90 SER A O 1
ATOM 674 N N . LEU A 1 91 ? 16.683 -9.385 -10.622 1.00 64.69 91 LEU A N 1
ATOM 675 C CA . LEU A 1 91 ? 15.501 -9.296 -9.754 1.00 64.69 91 LEU A CA 1
ATOM 676 C C . LEU A 1 91 ? 14.784 -10.638 -9.593 1.00 64.69 91 LEU A C 1
ATOM 678 O O . LEU A 1 91 ? 14.347 -10.980 -8.500 1.00 64.69 91 LEU A O 1
ATOM 682 N N . TRP A 1 92 ? 14.659 -11.394 -10.684 1.00 68.06 92 TRP A N 1
ATOM 683 C CA . TRP A 1 92 ? 13.823 -12.595 -10.747 1.00 68.06 92 TRP A CA 1
ATOM 684 C C . TRP A 1 92 ? 14.617 -13.881 -10.987 1.00 68.06 92 TRP A C 1
ATOM 686 O O . TRP A 1 92 ? 14.018 -14.932 -11.201 1.00 68.06 92 TRP A O 1
ATOM 696 N N . GLY A 1 93 ? 15.953 -13.828 -10.949 1.00 67.06 93 GLY A N 1
ATOM 697 C CA . GLY A 1 93 ? 16.812 -14.984 -11.208 1.00 67.06 93 GLY A CA 1
ATOM 698 C C . GLY A 1 93 ? 16.702 -15.510 -12.644 1.00 67.06 93 GLY A C 1
ATOM 699 O O . GLY A 1 93 ? 16.061 -14.929 -13.523 1.00 67.06 93 GLY A O 1
ATOM 700 N N . THR A 1 94 ? 17.335 -16.652 -12.914 1.00 64.75 94 THR A N 1
ATOM 701 C CA . THR A 1 94 ? 16.964 -17.451 -14.086 1.00 64.75 94 THR A CA 1
ATOM 702 C C . THR A 1 94 ? 15.612 -18.103 -13.809 1.00 64.75 94 THR A C 1
ATOM 704 O O . THR A 1 94 ? 15.376 -18.615 -12.713 1.00 64.75 94 THR A O 1
ATOM 707 N N . SER A 1 95 ? 14.719 -18.083 -14.803 1.00 65.31 95 SER A N 1
ATOM 708 C CA . SER A 1 95 ? 13.335 -18.566 -14.673 1.00 65.31 95 SER A CA 1
ATOM 709 C C . SER A 1 95 ? 13.241 -19.940 -13.991 1.00 65.31 95 SER A C 1
ATOM 711 O O . SER A 1 95 ? 12.383 -20.137 -13.137 1.00 65.31 95 SER A O 1
ATOM 713 N N . SER A 1 96 ? 14.173 -20.855 -14.274 1.00 65.25 96 SER A N 1
ATOM 714 C CA . SER A 1 96 ? 14.220 -22.190 -13.669 1.00 65.25 96 SER A CA 1
ATOM 715 C C . SER A 1 96 ? 14.591 -22.198 -12.179 1.00 65.25 96 SER A C 1
ATOM 717 O O . SER A 1 96 ? 13.950 -22.903 -11.401 1.00 65.25 96 SER A O 1
ATOM 719 N N . GLN A 1 97 ? 15.592 -21.416 -11.762 1.00 67.56 97 GLN A N 1
ATOM 720 C CA . GLN A 1 97 ? 16.040 -21.351 -10.366 1.00 67.56 97 GLN A CA 1
ATOM 721 C C . GLN A 1 97 ? 14.987 -20.679 -9.478 1.00 67.56 97 GLN A C 1
ATOM 723 O O . GLN A 1 97 ? 14.664 -21.184 -8.404 1.00 67.56 97 GLN A O 1
ATOM 728 N N . CYS A 1 98 ? 14.394 -19.591 -9.970 1.00 70.38 98 CYS A N 1
ATOM 729 C CA . CYS A 1 98 ? 13.317 -18.879 -9.290 1.00 70.38 98 CYS A CA 1
ATOM 730 C C . CYS A 1 98 ? 12.093 -19.781 -9.089 1.00 70.38 98 CYS A C 1
ATOM 732 O O . CYS A 1 98 ? 11.559 -19.893 -7.989 1.00 70.38 98 CYS A O 1
ATOM 734 N N . GLN A 1 99 ? 11.709 -20.538 -10.120 1.00 75.25 99 GLN A N 1
ATOM 735 C CA . GLN A 1 99 ? 10.565 -21.441 -10.034 1.00 75.25 99 GLN A CA 1
ATOM 736 C C . GLN A 1 99 ? 10.797 -22.622 -9.077 1.00 75.25 99 GLN A C 1
ATOM 738 O O . GLN A 1 99 ? 9.846 -23.119 -8.477 1.00 75.25 99 GLN A O 1
ATOM 743 N N . ALA A 1 100 ? 12.031 -23.112 -8.937 1.00 79.44 100 ALA A N 1
ATOM 744 C CA . ALA A 1 100 ? 12.359 -24.153 -7.962 1.00 79.44 100 ALA A CA 1
ATOM 745 C C . ALA A 1 100 ? 12.299 -23.617 -6.523 1.00 79.44 100 ALA A C 1
ATOM 747 O O . ALA A 1 100 ? 11.696 -24.252 -5.658 1.00 79.44 100 ALA A O 1
ATOM 748 N N . GLN A 1 101 ? 12.851 -22.424 -6.292 1.00 83.62 101 GLN A N 1
ATOM 749 C CA . GLN A 1 101 ? 12.829 -21.763 -4.988 1.00 83.62 101 GLN A CA 1
ATOM 750 C C . GLN A 1 101 ? 11.400 -21.437 -4.539 1.00 83.62 101 GLN A C 1
ATOM 752 O O . GLN A 1 101 ? 11.018 -21.808 -3.433 1.00 83.62 101 GLN A O 1
ATOM 757 N N . LEU A 1 102 ? 10.575 -20.860 -5.422 1.00 82.44 102 LEU A N 1
ATOM 758 C CA . LEU A 1 102 ? 9.164 -20.593 -5.126 1.00 82.44 102 LEU A CA 1
ATOM 759 C C . LEU A 1 102 ? 8.397 -21.875 -4.776 1.00 82.44 102 LEU A C 1
ATOM 761 O O . LEU A 1 102 ? 7.527 -21.855 -3.910 1.00 82.44 102 LEU A O 1
ATOM 765 N N . ARG A 1 103 ? 8.680 -23.005 -5.438 1.00 85.19 103 ARG A N 1
ATOM 766 C CA . ARG A 1 103 ? 8.026 -24.283 -5.106 1.00 85.19 103 ARG A CA 1
ATOM 767 C C . ARG A 1 103 ? 8.432 -24.795 -3.726 1.00 85.19 103 ARG A C 1
ATOM 769 O O . ARG A 1 103 ? 7.568 -25.279 -3.001 1.00 85.19 103 ARG A O 1
ATOM 776 N N . ALA A 1 104 ? 9.712 -24.690 -3.373 1.00 88.50 104 ALA A N 1
ATOM 777 C CA . ALA A 1 104 ? 10.209 -25.103 -2.063 1.00 88.50 104 ALA A CA 1
ATOM 778 C C . ALA A 1 104 ? 9.605 -24.249 -0.938 1.00 88.50 104 ALA A C 1
ATOM 780 O O . ALA A 1 104 ? 9.115 -24.792 0.050 1.00 88.50 104 ALA A O 1
ATOM 781 N N . GLU A 1 105 ? 9.562 -22.931 -1.130 1.00 90.12 105 GLU A N 1
ATOM 782 C CA . GLU A 1 105 ? 8.954 -21.994 -0.185 1.00 90.12 105 GLU A CA 1
ATOM 783 C C . GLU A 1 105 ? 7.452 -22.261 -0.021 1.00 90.12 105 GLU A C 1
ATOM 785 O O . GLU A 1 105 ? 6.975 -22.442 1.097 1.00 90.12 105 GLU A O 1
ATOM 790 N N . ASN A 1 106 ? 6.711 -22.419 -1.122 1.00 91.75 106 ASN A N 1
ATOM 791 C CA . ASN A 1 106 ? 5.289 -22.770 -1.061 1.00 91.75 106 ASN A CA 1
ATOM 792 C C . ASN A 1 106 ? 5.044 -24.108 -0.348 1.00 91.75 106 ASN A C 1
ATOM 794 O O . ASN A 1 106 ? 4.092 -24.231 0.420 1.00 91.75 106 ASN A O 1
ATOM 798 N N . ALA A 1 107 ? 5.891 -25.117 -0.571 1.00 93.81 107 ALA A N 1
ATOM 799 C CA . ALA A 1 107 ? 5.784 -26.394 0.132 1.00 93.81 107 ALA A CA 1
ATOM 800 C C . ALA A 1 107 ? 6.010 -26.232 1.645 1.00 93.81 107 ALA A C 1
ATOM 802 O O . ALA A 1 107 ? 5.272 -26.817 2.439 1.00 93.81 107 ALA A O 1
ATOM 803 N N . GLN A 1 108 ? 6.979 -25.404 2.044 1.00 95.31 108 GLN A N 1
ATOM 804 C CA . GLN A 1 108 ? 7.247 -25.096 3.447 1.00 95.31 108 GLN A CA 1
ATOM 805 C C . GLN A 1 108 ? 6.082 -24.337 4.095 1.00 95.31 108 GLN A C 1
ATOM 807 O O . GLN A 1 108 ? 5.641 -24.711 5.183 1.00 95.31 108 GLN A O 1
ATOM 812 N N . LEU A 1 109 ? 5.542 -23.314 3.425 1.00 95.12 109 LEU A N 1
ATOM 813 C CA . LEU A 1 109 ? 4.375 -22.573 3.909 1.00 95.12 109 LEU A CA 1
ATOM 814 C C . LEU A 1 109 ? 3.168 -23.497 4.080 1.00 95.12 109 LEU A C 1
ATOM 816 O O . LEU A 1 109 ? 2.532 -23.484 5.131 1.00 95.12 109 LEU A O 1
ATOM 820 N N . ASN A 1 110 ? 2.891 -24.349 3.092 1.00 94.94 110 ASN A N 1
ATOM 821 C CA . ASN A 1 110 ? 1.788 -25.306 3.166 1.00 94.94 110 ASN A CA 1
ATOM 822 C C . ASN A 1 110 ? 1.955 -26.300 4.325 1.00 94.94 110 ASN A C 1
ATOM 824 O O . ASN A 1 110 ? 0.970 -26.644 4.980 1.00 94.94 110 ASN A O 1
ATOM 828 N N . ALA A 1 111 ? 3.184 -26.738 4.617 1.00 95.75 111 ALA A N 1
ATOM 829 C CA . ALA A 1 111 ? 3.458 -27.595 5.767 1.00 95.75 111 ALA A CA 1
ATOM 830 C C . ALA A 1 111 ? 3.163 -26.880 7.098 1.00 95.75 111 ALA A C 1
ATOM 832 O O . ALA A 1 111 ? 2.484 -27.447 7.954 1.00 95.75 111 ALA A O 1
ATOM 833 N N . MET A 1 112 ? 3.595 -25.622 7.245 1.00 95.81 112 MET A N 1
ATOM 834 C CA . MET A 1 112 ? 3.323 -24.818 8.443 1.00 95.81 112 MET A CA 1
ATOM 835 C C . MET A 1 112 ? 1.826 -24.538 8.624 1.00 95.81 112 MET A C 1
ATOM 837 O O . MET A 1 112 ? 1.305 -24.675 9.728 1.00 95.81 112 MET A O 1
ATOM 841 N N . VAL A 1 113 ? 1.108 -24.204 7.547 1.00 96.25 113 VAL A N 1
ATOM 842 C CA . VAL A 1 113 ? -0.350 -23.994 7.582 1.00 96.25 113 VAL A CA 1
ATOM 843 C C . VAL A 1 113 ? -1.070 -25.262 8.027 1.00 96.25 113 VAL A C 1
ATOM 845 O O . VAL A 1 113 ? -1.958 -25.199 8.877 1.00 96.25 113 VAL A O 1
ATOM 848 N N . LYS A 1 114 ? -0.664 -26.425 7.504 1.00 96.12 114 LYS A N 1
ATOM 849 C CA 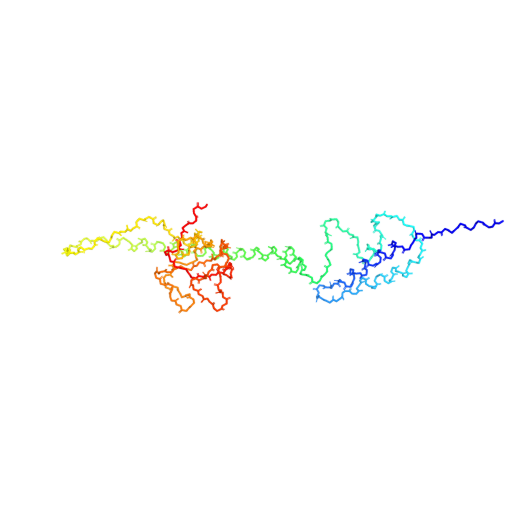. LYS A 1 114 ? -1.234 -27.711 7.908 1.00 96.12 114 LYS A CA 1
ATOM 850 C C . LYS A 1 114 ? -1.017 -27.972 9.399 1.00 96.12 114 LYS A C 1
ATOM 852 O O . LYS A 1 114 ? -1.974 -28.305 10.094 1.00 96.12 114 LYS A O 1
ATOM 857 N N . GLU A 1 115 ? 0.197 -27.767 9.902 1.00 96.38 115 GLU A N 1
ATOM 858 C CA . GLU A 1 115 ? 0.499 -27.940 11.326 1.00 96.38 115 GLU A CA 1
ATOM 859 C C . GLU A 1 115 ? -0.326 -26.991 12.209 1.00 96.38 115 GLU A C 1
ATOM 861 O O . GLU A 1 115 ? -0.917 -27.419 13.201 1.00 96.38 115 GLU A O 1
ATOM 866 N N . LEU A 1 116 ? -0.413 -25.711 11.839 1.00 94.81 116 LEU A N 1
ATOM 867 C CA . LEU A 1 116 ? -1.212 -24.731 12.574 1.00 94.81 116 LEU A CA 1
ATOM 868 C C . LEU A 1 116 ? -2.701 -25.093 12.570 1.00 94.81 116 LEU A C 1
ATOM 870 O O . LEU A 1 116 ? -3.342 -25.011 13.616 1.00 94.81 116 LEU A O 1
ATOM 874 N N . SER A 1 117 ? -3.237 -25.548 11.435 1.00 93.25 117 SER A N 1
ATOM 875 C CA . SER A 1 117 ? -4.634 -25.988 11.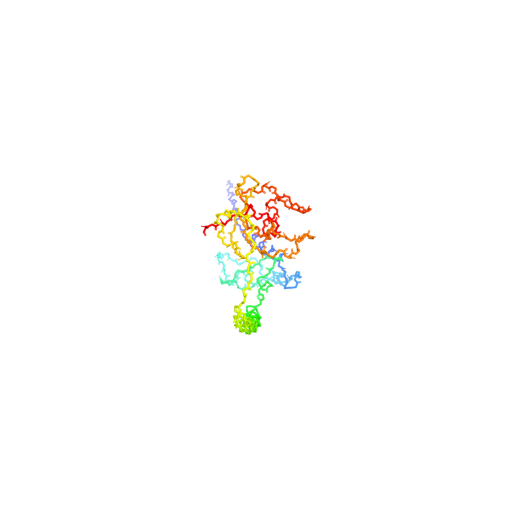339 1.00 93.25 117 SER A CA 1
ATOM 876 C C . SER A 1 117 ? -4.927 -27.192 12.241 1.00 93.25 117 SER A C 1
ATOM 878 O O . SER A 1 117 ? -5.961 -27.232 12.903 1.00 93.25 117 SER A O 1
ATOM 880 N N . GLU A 1 118 ? -3.985 -28.133 12.354 1.00 95.44 118 GLU A N 1
ATOM 881 C CA . GLU A 1 118 ? -4.117 -29.286 13.244 1.00 95.44 118 GLU A CA 1
ATOM 882 C C . GLU A 1 118 ? -4.079 -28.864 14.720 1.00 95.44 118 GLU A C 1
ATOM 884 O O . GLU A 1 118 ? -4.867 -29.350 15.535 1.00 95.44 118 GLU A O 1
ATOM 889 N N . ARG A 1 119 ? -3.184 -27.934 15.078 1.00 93.19 119 ARG A N 1
ATOM 890 C CA . ARG A 1 119 ? -3.115 -27.378 16.436 1.00 93.19 119 ARG A CA 1
ATOM 891 C C . ARG A 1 119 ? -4.402 -26.642 16.808 1.00 93.19 119 ARG A C 1
ATOM 893 O O . ARG A 1 119 ? -4.882 -26.828 17.922 1.00 93.19 119 ARG A O 1
ATOM 900 N N . LEU A 1 120 ? -4.974 -25.860 15.891 1.00 91.62 120 LEU A N 1
ATOM 901 C CA . LEU A 1 120 ? -6.250 -25.176 16.115 1.00 91.62 120 LEU A CA 1
ATOM 902 C C . LEU A 1 120 ? -7.395 -26.168 16.338 1.00 91.62 120 LEU A C 1
ATOM 904 O O . LEU A 1 120 ? -8.122 -26.013 17.313 1.00 91.62 120 LEU A O 1
ATOM 908 N N . GLY A 1 121 ? -7.488 -27.236 15.541 1.00 89.88 121 GLY A N 1
ATOM 909 C CA . GLY A 1 121 ? -8.511 -28.269 15.744 1.00 89.88 121 GLY A CA 1
ATOM 910 C C . GLY A 1 121 ? -8.441 -28.935 17.127 1.00 89.88 121 GLY A C 1
ATOM 911 O O . GLY A 1 121 ? -9.469 -29.176 17.756 1.00 89.88 121 GLY A O 1
ATOM 912 N N . LYS A 1 122 ? -7.229 -29.171 17.652 1.00 88.94 122 LYS A N 1
ATOM 913 C CA . LYS A 1 122 ? -7.027 -29.702 19.017 1.00 88.94 122 LYS A CA 1
ATOM 914 C C . LYS A 1 122 ? -7.448 -28.709 20.104 1.00 88.94 122 LYS A C 1
ATOM 916 O O . LYS A 1 122 ? -7.970 -29.112 21.139 1.00 88.94 122 LYS A O 1
ATOM 921 N N . VAL A 1 123 ? -7.211 -27.415 19.895 1.00 87.62 123 VAL A N 1
ATOM 922 C CA . VAL A 1 123 ? -7.651 -26.372 20.835 1.00 87.62 123 VAL A CA 1
ATOM 923 C C . VAL A 1 123 ? -9.174 -26.250 20.817 1.00 87.62 123 VAL A C 1
ATOM 925 O O . VAL A 1 123 ? -9.785 -26.196 21.881 1.00 87.62 123 VAL A O 1
ATOM 928 N N . GLU A 1 124 ? -9.797 -26.277 19.639 1.00 82.12 124 GLU A N 1
ATOM 929 C CA . GLU A 1 124 ? -11.255 -26.239 19.500 1.00 82.12 124 GLU A CA 1
ATOM 930 C C . GLU A 1 124 ? -11.930 -27.408 20.230 1.00 82.12 124 GLU A C 1
ATOM 932 O O . GLU A 1 124 ? -12.904 -27.183 20.950 1.00 82.12 124 GLU A O 1
ATOM 937 N N . SER A 1 125 ? -11.388 -28.631 20.150 1.00 75.75 125 SER A N 1
ATOM 938 C CA . SER A 1 125 ? -11.947 -29.770 20.891 1.00 75.75 125 SER A CA 1
ATOM 939 C C . SER A 1 125 ? -11.850 -29.597 22.411 1.00 75.75 125 SER A C 1
ATOM 941 O O . SER A 1 125 ? -12.820 -29.871 23.113 1.00 75.75 125 SER A O 1
ATOM 943 N N . ILE A 1 126 ? -10.730 -29.070 22.923 1.00 77.81 126 ILE A N 1
ATOM 944 C CA . ILE A 1 126 ? -10.541 -28.810 24.364 1.00 77.81 126 ILE A CA 1
ATOM 945 C C . ILE A 1 126 ? -11.513 -27.729 24.866 1.00 77.81 126 ILE A C 1
ATOM 947 O O . ILE A 1 126 ? -12.074 -27.837 25.960 1.00 77.81 126 ILE A O 1
ATOM 951 N N . VAL A 1 127 ? -11.742 -26.684 24.066 1.00 74.06 127 VAL A N 1
ATOM 952 C CA . VAL A 1 127 ? -12.672 -25.594 24.406 1.00 74.06 127 VAL A CA 1
ATOM 953 C C . VAL A 1 127 ? -14.121 -26.088 24.445 1.00 74.06 127 VAL A C 1
ATOM 955 O O . VAL A 1 127 ? -14.892 -25.654 25.300 1.00 74.06 127 VAL A O 1
ATOM 958 N N . VAL A 1 128 ? -14.498 -27.016 23.561 1.00 73.06 128 VAL A N 1
ATOM 959 C CA . VAL A 1 128 ? -15.834 -27.633 23.568 1.00 73.06 128 VAL A CA 1
ATOM 960 C C . VAL A 1 128 ? -16.028 -28.525 24.797 1.00 73.06 128 VAL A C 1
ATOM 962 O O . VAL A 1 128 ? -17.078 -28.465 25.435 1.00 73.06 128 VAL A O 1
ATOM 965 N N . GLU A 1 129 ? -15.009 -29.296 25.174 1.00 63.91 129 GLU A N 1
ATOM 966 C CA . GLU A 1 129 ? -15.059 -30.216 26.317 1.00 63.91 129 GLU A CA 1
ATOM 967 C C . GLU A 1 129 ? -15.123 -29.467 27.663 1.00 63.91 129 GLU A C 1
ATOM 969 O O . GLU A 1 129 ? -15.849 -29.861 28.575 1.00 63.91 129 GLU A O 1
ATOM 974 N N . SER A 1 130 ? -14.484 -28.296 27.750 1.00 58.22 130 SER A N 1
ATOM 975 C CA . SER A 1 130 ? -14.530 -27.421 28.935 1.00 58.22 130 SER A CA 1
ATOM 976 C C . SER A 1 130 ? -15.887 -26.723 29.137 1.00 58.22 130 SER A C 1
ATOM 978 O O . SER A 1 130 ? -16.165 -26.217 30.220 1.00 58.22 130 SER A O 1
ATOM 980 N N . LYS A 1 131 ? -16.756 -26.698 28.116 1.00 57.81 131 LYS A N 1
ATOM 981 C CA . LYS A 1 131 ? -18.058 -26.007 28.158 1.00 57.81 131 LYS A CA 1
ATOM 982 C C . LYS A 1 131 ? -19.206 -26.876 28.690 1.00 57.81 131 LYS A C 1
ATOM 984 O O . LYS A 1 131 ? -20.279 -26.348 28.964 1.00 57.81 131 LYS A O 1
ATOM 989 N N . GLN A 1 132 ? -19.004 -28.189 28.846 1.00 47.72 132 GLN A N 1
ATOM 990 C CA . GLN A 1 132 ? -20.032 -29.114 29.351 1.00 47.72 132 GLN A CA 1
ATOM 991 C C . GLN A 1 132 ? -20.019 -29.319 30.879 1.00 47.72 132 GLN A C 1
ATOM 993 O O . GLN A 1 132 ? -20.879 -30.029 31.392 1.00 47.72 132 GLN A O 1
ATOM 998 N N . VAL A 1 133 ? -19.103 -28.692 31.628 1.00 49.88 133 VAL A N 1
ATOM 999 C CA . VAL A 1 133 ? -18.971 -28.908 33.088 1.00 49.88 133 VAL A CA 1
ATOM 1000 C C . VAL A 1 133 ? -19.707 -27.850 33.944 1.00 49.88 133 VAL A C 1
ATOM 1002 O O . VAL A 1 133 ? -19.894 -28.057 35.137 1.00 49.88 133 VAL A O 1
ATOM 1005 N N . GLU A 1 134 ? -20.234 -26.761 33.369 1.00 46.72 134 GLU A N 1
ATOM 1006 C CA . GLU A 1 134 ? -20.902 -25.675 34.128 1.00 46.72 134 GLU A CA 1
ATOM 1007 C C . GLU A 1 134 ? -22.439 -25.792 34.255 1.00 46.72 134 GLU A C 1
ATOM 1009 O O . GLU A 1 134 ? -23.126 -24.811 34.537 1.00 46.72 134 GLU A O 1
ATOM 1014 N N . SER A 1 135 ? -23.025 -26.983 34.100 1.00 43.47 135 SER A N 1
ATOM 1015 C CA . SER A 1 135 ? -24.463 -27.189 34.333 1.00 43.47 135 SER A CA 1
ATOM 1016 C C . SER A 1 135 ? -24.758 -27.877 35.672 1.00 43.47 135 SER A C 1
ATOM 1018 O O . SER A 1 135 ? -25.066 -29.067 35.709 1.00 43.47 135 SER A O 1
ATOM 1020 N N . THR A 1 136 ? -24.755 -27.109 36.767 1.00 36.97 136 THR A N 1
ATOM 1021 C CA . THR A 1 136 ? -25.564 -27.404 37.970 1.00 36.97 136 THR A CA 1
ATOM 1022 C C . THR A 1 136 ? -26.173 -26.110 38.522 1.00 36.97 136 THR A C 1
ATOM 1024 O O . THR A 1 136 ? -25.435 -25.137 38.679 1.00 36.97 136 THR A O 1
ATOM 1027 N N . PRO A 1 137 ? -27.483 -26.052 38.834 1.00 52.78 137 PRO A N 1
ATOM 1028 C CA . PRO A 1 137 ? -28.120 -24.833 39.311 1.00 52.78 137 PRO A CA 1
ATOM 1029 C C . PRO A 1 137 ? -27.989 -24.739 40.834 1.00 52.78 137 PRO A C 1
ATOM 1031 O O . PRO A 1 137 ? -28.351 -25.680 41.539 1.00 52.78 137 PRO A O 1
ATOM 1034 N N . ASN A 1 138 ? -27.537 -23.604 41.370 1.00 37.69 138 ASN A N 1
ATOM 1035 C CA . ASN A 1 138 ? -27.873 -23.269 42.749 1.00 37.69 138 ASN A CA 1
ATOM 1036 C C . ASN A 1 138 ? -28.079 -21.764 42.955 1.00 37.69 138 ASN A C 1
ATOM 1038 O O . ASN A 1 138 ? -27.400 -20.912 42.394 1.00 37.69 138 ASN A O 1
ATOM 1042 N N . MET A 1 139 ? -29.120 -21.513 43.728 1.00 42.28 139 MET A N 1
ATOM 1043 C CA . MET A 1 139 ? -29.883 -20.306 43.984 1.00 42.28 139 MET A CA 1
ATOM 1044 C C . MET A 1 139 ? -29.141 -19.352 44.921 1.00 42.28 139 MET A C 1
ATOM 1046 O O . MET A 1 139 ? -28.830 -19.766 46.027 1.00 42.28 139 MET A O 1
ATOM 1050 N N . GLU A 1 140 ? -28.984 -18.069 44.563 1.00 38.00 140 GLU A N 1
ATOM 1051 C CA . GLU A 1 140 ? -28.947 -16.981 45.559 1.00 38.00 140 GLU A CA 1
ATOM 1052 C C . GLU A 1 140 ? -29.214 -15.584 44.953 1.00 38.00 140 GLU A C 1
ATOM 1054 O O . GLU A 1 140 ? -28.356 -14.892 44.423 1.00 38.00 140 GLU A O 1
ATOM 1059 N N . ARG A 1 141 ? -30.501 -15.219 45.018 1.00 34.53 141 ARG A N 1
ATOM 1060 C CA . ARG A 1 141 ? -31.061 -13.944 45.504 1.00 34.53 141 ARG A CA 1
ATOM 1061 C C . ARG A 1 141 ? -30.372 -12.613 45.113 1.00 34.53 141 ARG A C 1
ATOM 1063 O O . ARG A 1 141 ? -29.455 -12.139 45.765 1.00 34.53 141 ARG A O 1
ATOM 1070 N N . CYS A 1 142 ? -31.023 -11.941 44.159 1.00 34.66 142 CYS A N 1
ATOM 1071 C CA . CYS A 1 142 ? -31.464 -10.535 44.157 1.00 34.66 142 CYS A CA 1
ATOM 1072 C C . CYS A 1 142 ? -30.744 -9.537 45.094 1.00 34.66 142 CYS A C 1
ATOM 1074 O O . CYS A 1 142 ? -31.043 -9.477 46.287 1.00 34.66 142 CYS A O 1
ATOM 1076 N N . VAL A 1 143 ? -29.967 -8.626 44.497 1.00 33.28 143 VAL A N 1
ATOM 1077 C CA . VAL A 1 143 ? -29.916 -7.223 44.935 1.00 33.28 143 VAL A CA 1
ATOM 1078 C C . VAL A 1 143 ? -30.234 -6.354 43.725 1.00 33.28 143 VAL A C 1
ATOM 1080 O O . VAL A 1 143 ? -29.477 -6.276 42.761 1.00 33.28 143 VAL A O 1
ATOM 1083 N N . GLN A 1 144 ? -31.410 -5.738 43.778 1.00 44.50 144 GLN A N 1
ATOM 1084 C CA . GLN A 1 144 ? -31.803 -4.656 42.893 1.00 44.50 144 GLN A CA 1
ATOM 1085 C C . GLN A 1 144 ? -30.830 -3.496 43.099 1.00 44.50 144 GLN A C 1
ATOM 1087 O O . GLN A 1 144 ? -30.764 -2.929 44.187 1.00 44.50 144 GLN A O 1
ATOM 1092 N N . SER A 1 145 ? -30.111 -3.116 42.049 1.00 37.09 145 SER A N 1
ATOM 1093 C CA . SER A 1 145 ? -29.662 -1.739 41.915 1.00 37.09 145 SER A CA 1
ATOM 1094 C C . SER A 1 145 ? -29.697 -1.353 40.447 1.00 37.09 145 SER A C 1
ATOM 1096 O O . SER A 1 145 ? -28.987 -1.879 39.596 1.00 37.09 145 SER A O 1
ATOM 1098 N N . SER A 1 146 ? -30.644 -0.474 40.173 1.00 44.50 146 SER A N 1
ATOM 1099 C CA . SER A 1 146 ? -30.906 0.207 38.923 1.00 44.50 146 SER A CA 1
ATOM 1100 C C . SER A 1 146 ? -29.678 0.953 38.401 1.00 44.50 146 SER A C 1
ATOM 1102 O O . SER A 1 146 ? -29.210 1.892 39.039 1.00 44.50 146 SER A O 1
ATOM 1104 N N . ALA A 1 147 ? -29.257 0.613 37.186 1.00 32.53 147 ALA A N 1
ATOM 1105 C CA . ALA A 1 147 ? -28.676 1.556 36.240 1.00 32.53 147 ALA A CA 1
ATOM 1106 C C . ALA A 1 147 ? -29.006 1.068 34.825 1.00 32.53 147 ALA A C 1
ATOM 1108 O O . ALA A 1 147 ? -28.347 0.190 34.274 1.00 32.53 147 ALA A O 1
ATOM 1109 N N . SER A 1 148 ? -30.076 1.612 34.247 1.00 36.41 148 SER A N 1
ATOM 1110 C CA . SER A 1 148 ? -30.345 1.498 32.818 1.00 36.41 148 SER A CA 1
ATOM 1111 C C . SER A 1 148 ? -29.282 2.302 32.070 1.00 36.41 148 SER A C 1
ATOM 1113 O O . SER A 1 148 ? -29.430 3.511 31.885 1.00 36.41 148 SER A O 1
ATOM 1115 N N . VAL A 1 149 ? -28.197 1.655 31.658 1.00 36.25 149 VAL A N 1
ATOM 1116 C CA . VAL A 1 149 ? -27.341 2.214 30.613 1.00 36.25 149 VAL A CA 1
ATOM 1117 C C . VAL A 1 149 ? -27.963 1.790 29.294 1.00 36.25 149 VAL A C 1
ATOM 1119 O O . VAL A 1 149 ? -27.932 0.629 28.901 1.00 36.25 149 VAL A O 1
ATOM 1122 N N . ILE A 1 150 ? -28.627 2.753 28.670 1.00 38.19 150 ILE A N 1
ATOM 1123 C CA . ILE A 1 150 ? -29.114 2.682 27.301 1.00 38.19 150 ILE A CA 1
ATOM 1124 C C . ILE A 1 150 ? -27.886 2.438 26.419 1.00 38.19 150 ILE A C 1
ATOM 1126 O O . ILE A 1 150 ? -27.057 3.333 26.278 1.00 38.19 150 ILE A O 1
ATOM 1130 N N . GLU A 1 151 ? -27.753 1.242 25.844 1.00 38.62 151 GLU A N 1
ATOM 1131 C CA . GLU A 1 151 ? -26.816 1.005 24.745 1.00 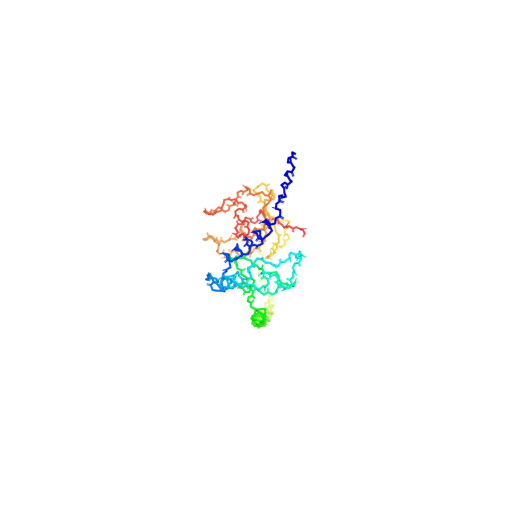38.62 151 GLU A CA 1
ATOM 1132 C C . GLU A 1 151 ? -27.245 1.872 23.547 1.00 38.62 151 GLU A C 1
ATOM 1134 O O . GLU A 1 151 ? -28.361 1.707 23.033 1.00 38.62 151 GLU A O 1
ATOM 1139 N N . PRO A 1 152 ? -26.415 2.813 23.063 1.00 38.19 152 PRO A N 1
ATOM 1140 C CA . PRO A 1 152 ? -26.727 3.513 21.835 1.00 38.19 152 PRO A CA 1
ATOM 1141 C C . PRO A 1 152 ? -26.431 2.593 20.643 1.00 38.19 152 PRO A C 1
ATOM 1143 O O . PRO A 1 152 ? -25.286 2.316 20.303 1.00 38.19 152 PRO A O 1
ATOM 1146 N N . LYS A 1 153 ? -27.524 2.122 20.036 1.00 33.94 153 LYS A N 1
ATOM 1147 C CA . LYS A 1 153 ? -27.721 1.744 18.625 1.00 33.94 153 LYS A CA 1
ATOM 1148 C C . LYS A 1 153 ? -26.458 1.444 17.793 1.00 33.94 153 LYS A C 1
ATOM 1150 O O . LYS A 1 153 ? -25.800 2.347 17.291 1.00 33.94 153 LYS A O 1
ATOM 1155 N N . GLY A 1 154 ? -26.292 0.160 17.472 1.00 38.62 154 GLY A N 1
ATOM 1156 C CA . GLY A 1 154 ? -26.096 -0.279 16.085 1.00 38.62 154 GLY A CA 1
ATOM 1157 C C . GLY A 1 154 ? -24.789 0.108 15.392 1.00 38.62 154 GLY A C 1
ATOM 1158 O O . GLY A 1 154 ? -24.832 0.523 14.241 1.00 38.62 154 GLY A O 1
ATOM 1159 N N . LYS A 1 155 ? -23.634 -0.066 16.040 1.00 49.88 155 LYS A N 1
ATOM 1160 C CA . LYS A 1 155 ? -22.361 -0.181 15.312 1.00 49.88 155 LYS A CA 1
ATOM 1161 C C . LYS A 1 155 ? -22.147 -1.663 14.997 1.00 49.88 155 LYS A C 1
ATOM 1163 O O . LYS A 1 155 ? -21.890 -2.448 15.908 1.00 49.88 155 LYS A O 1
ATOM 1168 N N . GLU A 1 156 ? -22.325 -2.065 13.738 1.00 54.62 156 GLU A N 1
ATOM 1169 C CA . GLU A 1 156 ? -21.952 -3.410 13.284 1.00 54.62 156 GLU A CA 1
ATOM 1170 C C . GLU A 1 156 ? -20.534 -3.750 13.762 1.00 54.62 156 GLU A C 1
ATOM 1172 O O . GLU A 1 156 ? -19.647 -2.896 13.761 1.00 54.62 156 GLU A O 1
ATOM 1177 N N . SER A 1 157 ? -20.313 -4.996 14.187 1.00 57.91 157 SER A N 1
ATOM 1178 C CA . SER A 1 157 ? -19.052 -5.413 14.805 1.00 57.91 157 SER A CA 1
ATOM 1179 C C . SER A 1 157 ? -17.853 -5.080 13.898 1.00 57.91 157 SER A C 1
ATOM 1181 O O . SER A 1 157 ? -17.705 -5.622 12.792 1.00 57.91 157 SER A O 1
ATOM 1183 N N . LEU A 1 158 ? -17.024 -4.129 14.338 1.00 65.88 158 LEU A N 1
ATOM 1184 C CA . LEU A 1 158 ? -15.763 -3.756 13.703 1.00 65.88 158 LEU A CA 1
ATOM 1185 C C . LEU A 1 158 ? -14.793 -4.929 13.894 1.00 65.88 158 LEU A C 1
ATOM 1187 O O . LEU A 1 158 ? -14.366 -5.207 15.011 1.00 65.88 158 LEU A O 1
ATOM 1191 N N . MET A 1 159 ? -14.480 -5.638 12.809 1.00 70.38 159 MET A N 1
ATOM 1192 C CA . MET A 1 159 ? -13.562 -6.781 12.809 1.00 70.38 159 MET A CA 1
ATOM 1193 C C . MET A 1 159 ? -12.204 -6.369 12.238 1.00 70.38 159 MET A C 1
ATOM 1195 O O . MET A 1 159 ? -12.116 -5.438 11.433 1.00 70.38 159 MET A O 1
ATOM 1199 N N . LEU A 1 160 ? -11.149 -7.095 12.615 1.00 80.31 160 LEU A N 1
ATOM 1200 C CA . LEU A 1 160 ? -9.835 -6.976 11.978 1.00 80.31 160 LEU A CA 1
ATOM 1201 C C . LEU A 1 160 ? -9.958 -7.142 10.458 1.00 80.31 160 LEU A C 1
ATOM 1203 O O . LEU A 1 160 ? -10.746 -7.954 9.975 1.00 80.31 160 LEU A O 1
ATOM 1207 N N . GLY A 1 161 ? -9.184 -6.365 9.705 1.00 81.19 161 GLY A N 1
ATOM 1208 C CA . GLY A 1 161 ? -9.181 -6.406 8.245 1.00 81.19 161 GLY A CA 1
ATOM 1209 C C . GLY A 1 161 ? -10.351 -5.682 7.573 1.00 81.19 161 GLY A C 1
ATOM 1210 O O . GLY A 1 161 ? -10.349 -5.571 6.348 1.00 81.19 161 GLY A O 1
ATOM 1211 N N . LYS A 1 162 ? -11.328 -5.144 8.322 1.00 87.00 162 LYS A N 1
ATOM 1212 C CA . LYS A 1 162 ? -12.390 -4.320 7.727 1.00 87.00 162 LYS A CA 1
ATOM 1213 C C . LYS A 1 162 ? -11.857 -2.961 7.283 1.00 87.00 162 LYS A C 1
ATOM 1215 O O . LYS A 1 162 ? -11.062 -2.328 7.982 1.00 87.00 162 LYS A O 1
ATOM 1220 N N . LYS A 1 163 ? -12.352 -2.514 6.129 1.00 90.44 163 LYS A N 1
ATOM 1221 C CA . LYS A 1 163 ? -12.124 -1.174 5.595 1.00 90.44 163 LYS A CA 1
ATOM 1222 C C . LYS A 1 163 ? -13.020 -0.174 6.321 1.00 90.44 163 LYS A C 1
ATOM 1224 O O . LYS A 1 163 ? -14.206 -0.421 6.536 1.00 90.44 163 LYS A O 1
ATOM 1229 N N . VAL A 1 164 ? -12.430 0.942 6.711 1.00 91.19 164 VAL A N 1
ATOM 1230 C CA . VAL A 1 164 ? -13.064 1.976 7.520 1.00 91.19 164 VAL A CA 1
ATOM 1231 C C . VAL A 1 164 ? -12.719 3.363 7.001 1.00 91.19 164 VAL A C 1
ATOM 1233 O O . VAL A 1 164 ? -11.662 3.573 6.403 1.00 91.19 164 VAL A O 1
ATOM 1236 N N . LYS A 1 165 ? -13.601 4.317 7.274 1.00 92.62 165 LYS A N 1
ATOM 1237 C CA . LYS A 1 165 ? -13.376 5.750 7.125 1.00 92.62 165 LYS A CA 1
ATOM 1238 C C . LYS A 1 165 ? -12.880 6.315 8.445 1.00 92.62 165 LYS A C 1
ATOM 1240 O O . LYS A 1 165 ? -13.458 6.065 9.500 1.00 92.62 165 LYS A O 1
ATOM 1245 N N . LEU A 1 166 ? -11.804 7.085 8.372 1.00 91.38 166 LEU A N 1
ATOM 1246 C CA . LEU A 1 166 ? -11.341 7.921 9.469 1.00 91.38 166 LEU A CA 1
ATOM 1247 C C . LEU A 1 166 ? -12.047 9.259 9.369 1.00 91.38 166 LEU A C 1
ATOM 1249 O O . LEU A 1 166 ? -12.026 9.879 8.302 1.00 91.38 166 LEU A O 1
ATOM 1253 N N . CYS A 1 167 ? -12.614 9.709 10.478 1.00 89.19 167 CYS A N 1
ATOM 1254 C CA . CYS A 1 167 ? -13.265 11.001 10.595 1.00 89.19 167 CYS A CA 1
ATOM 1255 C C . CYS A 1 167 ? -12.426 11.965 11.447 1.00 89.19 167 CYS A C 1
ATOM 1257 O O . CYS A 1 167 ? -11.659 11.558 12.321 1.00 89.19 167 CYS A O 1
ATOM 1259 N N . ASP A 1 168 ? -12.557 13.259 11.168 1.00 87.12 168 ASP A N 1
ATOM 1260 C CA . ASP A 1 168 ? -12.061 14.339 12.029 1.00 87.12 168 ASP A CA 1
ATOM 1261 C C . ASP A 1 168 ? -12.979 14.525 13.255 1.00 87.12 168 ASP A C 1
ATOM 1263 O O . ASP A 1 168 ? -14.079 13.978 13.298 1.00 87.12 168 ASP A O 1
ATOM 1267 N N . MET A 1 169 ? -12.584 15.359 14.222 1.00 83.12 169 MET A N 1
ATOM 1268 C CA . MET A 1 169 ? -13.373 15.715 15.413 1.00 83.12 169 MET A CA 1
ATOM 1269 C C . MET A 1 169 ? -14.762 16.286 15.083 1.00 83.12 169 MET A C 1
ATOM 1271 O O . MET A 1 169 ? -15.663 16.273 15.915 1.00 83.12 169 MET A O 1
ATOM 1275 N N . THR A 1 170 ? -14.933 16.792 13.861 1.00 84.00 170 THR A N 1
ATOM 1276 C CA . THR A 1 170 ? -16.200 17.303 13.321 1.00 84.00 170 THR A CA 1
ATOM 1277 C C . THR A 1 170 ? -17.087 16.218 12.696 1.00 84.00 170 THR A C 1
ATOM 1279 O O . THR A 1 170 ? -18.175 16.529 12.219 1.00 84.00 170 THR A O 1
ATOM 1282 N N . GLY A 1 171 ? -16.630 14.961 12.662 1.00 83.56 171 GLY A N 1
ATOM 1283 C CA . GLY A 1 171 ? -17.320 13.832 12.032 1.00 83.56 171 GLY A CA 1
ATOM 1284 C C . GLY A 1 171 ? -17.146 13.751 10.511 1.00 83.56 171 GLY A C 1
ATOM 1285 O O . GLY A 1 171 ? -17.783 12.931 9.864 1.00 83.56 171 GLY A O 1
ATOM 1286 N N . GLN A 1 172 ? -16.305 14.594 9.902 1.00 87.38 172 GLN A N 1
ATOM 1287 C CA . GLN A 1 172 ? -16.086 14.549 8.454 1.00 87.38 172 GLN A CA 1
ATOM 1288 C C . GLN A 1 172 ? -15.039 13.500 8.063 1.00 87.38 172 GLN A C 1
ATOM 1290 O O . GLN A 1 172 ? -13.971 13.487 8.678 1.00 87.38 172 GLN A O 1
ATOM 1295 N N . PRO A 1 173 ? -15.257 12.710 6.994 1.00 89.44 173 PRO A N 1
ATOM 1296 C CA . PRO A 1 173 ? -14.283 11.727 6.535 1.00 89.44 173 PRO A CA 1
ATOM 1297 C C . PRO A 1 173 ? -13.021 12.412 5.990 1.00 89.44 173 PRO A C 1
ATOM 1299 O O . PRO A 1 173 ? -13.085 13.336 5.173 1.00 89.44 173 PRO A O 1
ATOM 1302 N N . ILE A 1 174 ? -11.859 11.947 6.444 1.00 92.69 174 ILE A N 1
ATOM 1303 C CA . ILE A 1 174 ? -10.536 12.487 6.098 1.00 92.69 174 ILE A CA 1
ATOM 1304 C C . ILE A 1 174 ? -9.624 11.466 5.422 1.00 92.69 174 ILE A C 1
ATOM 1306 O O . ILE A 1 174 ? -8.762 11.862 4.636 1.00 92.69 174 ILE A O 1
ATOM 1310 N N . ALA A 1 175 ? -9.823 10.171 5.670 1.00 92.62 175 ALA A N 1
ATOM 1311 C CA . ALA A 1 175 ? -9.070 9.093 5.037 1.00 92.62 175 ALA A CA 1
ATOM 1312 C C . ALA A 1 175 ? -9.829 7.769 5.058 1.00 92.62 175 ALA A C 1
ATOM 1314 O O . ALA A 1 175 ? -10.777 7.600 5.819 1.00 92.62 175 ALA A O 1
ATOM 1315 N N . ASN A 1 176 ? -9.346 6.824 4.261 1.00 93.19 176 ASN A N 1
ATOM 1316 C CA . ASN A 1 176 ? -9.713 5.421 4.341 1.00 93.19 176 ASN A CA 1
ATOM 1317 C C . ASN A 1 176 ? -8.570 4.611 4.937 1.00 93.19 176 ASN A C 1
ATOM 1319 O O . ASN A 1 176 ? -7.399 4.840 4.629 1.00 93.19 176 ASN A O 1
ATOM 1323 N N . ALA A 1 177 ? -8.923 3.635 5.760 1.00 92.75 177 ALA A N 1
ATOM 1324 C CA . ALA A 1 177 ? -7.985 2.790 6.471 1.00 92.75 177 ALA A CA 1
ATOM 1325 C C . ALA A 1 177 ? -8.512 1.358 6.619 1.00 92.75 177 ALA A C 1
ATOM 1327 O O . ALA A 1 177 ? -9.658 1.062 6.285 1.00 92.75 177 ALA A O 1
ATOM 1328 N N . ILE A 1 178 ? -7.662 0.467 7.118 1.00 91.31 178 ILE A N 1
ATOM 1329 C CA . ILE A 1 178 ? -8.025 -0.899 7.508 1.00 91.31 178 ILE A CA 1
ATOM 1330 C C . ILE A 1 178 ? -7.719 -1.087 8.988 1.00 91.31 178 ILE A C 1
ATOM 1332 O O . ILE A 1 178 ? -6.678 -0.631 9.467 1.00 91.31 178 ILE A O 1
ATOM 1336 N N . ILE A 1 179 ? -8.604 -1.780 9.706 1.00 90.44 179 ILE A N 1
ATOM 1337 C CA . ILE A 1 179 ? -8.373 -2.136 11.108 1.00 90.44 179 ILE A CA 1
ATOM 1338 C C . ILE A 1 179 ? -7.302 -3.222 11.212 1.00 90.44 179 ILE A C 1
ATOM 1340 O O . ILE A 1 179 ? -7.517 -4.354 10.783 1.00 90.44 179 ILE A O 1
ATOM 1344 N N . MET A 1 180 ? -6.171 -2.889 11.831 1.00 85.19 180 MET A N 1
ATOM 1345 C CA . MET A 1 180 ? -5.032 -3.794 12.014 1.00 85.19 180 MET A CA 1
ATOM 1346 C C . MET A 1 180 ? -5.011 -4.449 13.394 1.00 85.19 180 MET A C 1
ATOM 1348 O O . MET A 1 180 ? -4.574 -5.591 13.518 1.00 85.19 180 MET A O 1
ATOM 1352 N N . SER A 1 181 ? -5.471 -3.749 14.435 1.00 82.25 181 SER A N 1
ATOM 1353 C CA . SER A 1 181 ? -5.568 -4.309 15.786 1.00 82.25 181 SER A CA 1
ATOM 1354 C C . SER A 1 181 ? -6.766 -3.758 16.554 1.00 82.25 181 SER A C 1
ATOM 1356 O O . SER A 1 181 ? -7.003 -2.549 16.587 1.00 82.25 181 SER A O 1
ATOM 1358 N N . LEU A 1 182 ? -7.477 -4.668 17.221 1.00 78.12 182 LEU A N 1
ATOM 1359 C CA . LEU A 1 182 ? -8.527 -4.395 18.209 1.00 78.12 182 LEU A CA 1
ATOM 1360 C C . LEU A 1 182 ? -8.043 -4.677 19.642 1.00 78.12 182 LEU A C 1
ATOM 1362 O O . LEU A 1 182 ? -8.782 -4.432 20.599 1.00 78.12 182 LEU A O 1
ATOM 1366 N N . ASP A 1 183 ? -6.833 -5.229 19.776 1.00 74.81 183 ASP A N 1
ATOM 1367 C CA . ASP A 1 183 ? -6.285 -5.709 21.037 1.00 74.81 183 ASP A CA 1
ATOM 1368 C C . ASP A 1 183 ? -5.926 -4.536 21.955 1.00 74.81 183 ASP A C 1
ATOM 1370 O O . ASP A 1 183 ? -4.970 -3.796 21.719 1.00 74.81 183 ASP A O 1
ATOM 1374 N N . LYS A 1 184 ? -6.707 -4.405 23.030 1.00 73.38 184 LYS A N 1
ATOM 1375 C CA . LYS A 1 184 ? -6.580 -3.377 24.071 1.00 73.38 184 LYS A CA 1
ATOM 1376 C C . LYS A 1 184 ? -5.237 -3.450 24.808 1.00 73.38 184 LYS A C 1
ATOM 1378 O O . LYS A 1 184 ? -4.786 -2.443 25.355 1.00 73.38 184 LYS A O 1
ATOM 1383 N N . SER A 1 185 ? -4.615 -4.632 24.836 1.00 69.06 185 SER A N 1
ATOM 1384 C CA . SER A 1 185 ? -3.342 -4.886 25.518 1.00 69.06 185 SER A CA 1
ATOM 1385 C C . SER A 1 185 ? -2.118 -4.577 24.652 1.00 69.06 185 SER A C 1
ATOM 1387 O O . SER A 1 185 ? -1.001 -4.495 25.167 1.00 69.06 185 SER A O 1
ATOM 1389 N N . LYS A 1 186 ? -2.314 -4.351 23.344 1.00 74.62 186 LYS A N 1
ATOM 1390 C CA . LYS A 1 186 ? -1.221 -4.079 22.413 1.00 74.62 186 LYS A CA 1
ATOM 1391 C C . LYS A 1 186 ? -0.578 -2.732 22.720 1.00 74.62 186 LYS A C 1
ATOM 1393 O O . LYS A 1 186 ? -1.246 -1.705 22.834 1.00 74.62 186 LYS A O 1
ATOM 1398 N N . MET A 1 187 ? 0.745 -2.740 22.817 1.00 69.38 187 MET A N 1
ATOM 1399 C CA . MET A 1 187 ? 1.541 -1.531 22.979 1.00 69.38 187 MET A CA 1
ATOM 1400 C C . MET A 1 187 ? 1.805 -0.917 21.606 1.00 69.38 187 MET A C 1
ATOM 1402 O O . MET A 1 187 ? 2.445 -1.542 20.762 1.00 69.38 187 MET A O 1
ATOM 1406 N N . VAL A 1 188 ? 1.335 0.309 21.382 1.00 66.75 188 VAL A N 1
ATOM 1407 C CA . VAL A 1 188 ? 1.580 1.066 20.149 1.00 66.75 188 VAL A CA 1
ATOM 1408 C C . VAL A 1 188 ? 2.093 2.449 20.542 1.00 66.75 188 VAL A C 1
ATOM 1410 O O . VAL A 1 188 ? 1.500 3.127 21.377 1.00 66.75 188 VAL A O 1
ATOM 1413 N N . MET A 1 189 ? 3.241 2.860 19.994 1.00 62.53 189 MET A N 1
ATOM 1414 C CA . MET A 1 189 ? 3.903 4.134 20.335 1.00 62.53 189 MET A CA 1
ATOM 1415 C C . MET A 1 189 ? 4.197 4.311 21.842 1.00 62.53 189 MET A C 1
ATOM 1417 O O . MET A 1 189 ? 4.095 5.408 22.388 1.00 62.53 189 MET A O 1
ATOM 1421 N N . GLY A 1 190 ? 4.534 3.220 22.542 1.00 65.56 190 GLY A N 1
ATOM 1422 C CA . GLY A 1 190 ? 4.880 3.245 23.971 1.00 65.56 190 GLY A CA 1
ATOM 1423 C C . GLY A 1 190 ? 3.695 3.417 24.930 1.00 65.56 190 GLY A C 1
ATOM 1424 O O . GLY A 1 190 ? 3.909 3.496 26.138 1.00 65.56 190 GLY A O 1
ATOM 1425 N N . LYS A 1 191 ? 2.455 3.439 24.424 1.00 63.69 191 LYS A N 1
ATOM 1426 C CA . LYS A 1 191 ? 1.220 3.433 25.222 1.00 63.69 191 LYS A CA 1
ATOM 1427 C C . LYS A 1 191 ? 0.419 2.167 24.923 1.00 63.69 191 LYS A C 1
ATOM 1429 O O . LYS A 1 191 ? 0.445 1.670 23.797 1.00 63.69 191 LYS A O 1
ATOM 1434 N N . SER A 1 192 ? -0.283 1.637 25.921 1.00 69.56 192 SER A N 1
ATOM 1435 C CA . SER A 1 192 ? -1.281 0.599 25.669 1.00 69.56 192 SER A CA 1
ATOM 1436 C C . SER A 1 192 ? -2.410 1.205 24.839 1.00 69.56 192 SER A C 1
ATOM 1438 O O . SER A 1 192 ? -2.864 2.316 25.118 1.00 69.56 192 SER A O 1
ATOM 1440 N N . LEU A 1 193 ? -2.834 0.492 23.796 1.00 71.19 193 LEU A N 1
ATOM 1441 C CA . LEU A 1 193 ? -3.880 0.943 22.879 1.00 71.19 193 LEU A CA 1
ATOM 1442 C C . LEU A 1 193 ? -5.183 1.275 23.627 1.00 71.19 193 LEU A C 1
ATOM 1444 O O . LEU A 1 193 ? -5.886 2.206 23.252 1.00 71.19 193 LEU A O 1
ATOM 1448 N N . GLY A 1 194 ? -5.472 0.561 24.719 1.00 69.00 194 GLY A N 1
ATOM 1449 C CA . GLY A 1 194 ? -6.611 0.847 25.587 1.00 69.00 194 GLY A CA 1
ATOM 1450 C C . GLY A 1 194 ? -7.960 0.574 24.918 1.00 69.00 194 GLY A C 1
ATOM 1451 O O . GLY A 1 194 ? -8.043 -0.013 23.838 1.00 69.00 194 GLY A O 1
ATOM 1452 N N . GLU A 1 195 ? -9.043 0.972 25.584 1.00 71.44 195 GLU A N 1
ATOM 1453 C CA . GLU A 1 195 ? -10.408 0.755 25.079 1.00 71.44 195 GLU A CA 1
ATOM 1454 C C . GLU A 1 195 ? -10.845 1.797 24.045 1.00 71.44 195 GLU A C 1
ATOM 1456 O O . GLU A 1 195 ? -11.803 1.554 23.326 1.00 71.44 195 GLU A O 1
ATOM 1461 N N . 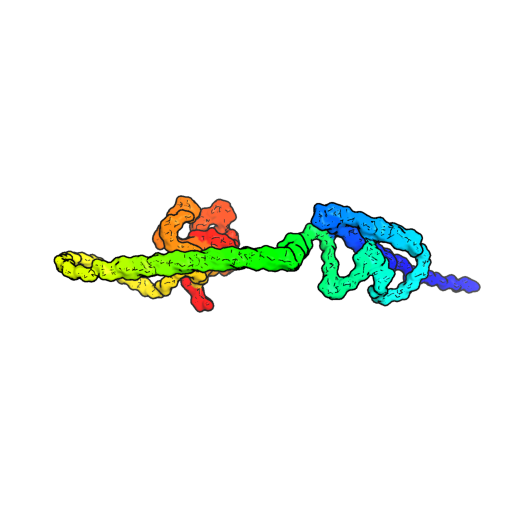GLU A 1 196 ? -10.109 2.903 23.927 1.00 75.62 196 GLU A N 1
ATOM 1462 C CA . GLU A 1 196 ? -10.522 4.110 23.196 1.00 75.62 196 GLU A CA 1
ATOM 1463 C C . GLU A 1 196 ? -9.902 4.240 21.804 1.00 75.62 196 GLU A C 1
ATOM 1465 O O . GLU A 1 196 ? -10.304 5.103 21.018 1.00 75.62 196 GLU A O 1
ATOM 1470 N N . TYR A 1 197 ? -8.943 3.374 21.458 1.00 83.00 197 TYR A N 1
ATOM 1471 C CA . TYR A 1 197 ? -8.214 3.476 20.198 1.00 83.00 197 TYR A CA 1
ATOM 1472 C C . TYR A 1 197 ? -8.212 2.180 19.381 1.00 83.00 197 TYR A C 1
ATOM 1474 O O . TYR A 1 197 ? -8.420 1.076 19.897 1.00 83.00 197 TYR A O 1
ATOM 1482 N N . TYR A 1 198 ? -7.956 2.345 18.084 1.00 86.69 198 TYR A N 1
ATOM 1483 C CA . TYR A 1 198 ? -7.635 1.288 17.133 1.00 86.69 198 TYR A CA 1
ATOM 1484 C C . TYR A 1 198 ? -6.269 1.531 16.505 1.00 86.69 198 TYR A C 1
ATOM 1486 O O . TYR A 1 198 ? -5.882 2.677 16.269 1.00 86.69 198 TYR A O 1
ATOM 1494 N N . GLU A 1 199 ? -5.567 0.445 16.187 1.00 89.31 199 GLU A N 1
ATOM 1495 C CA . GLU A 1 199 ? -4.433 0.503 15.270 1.00 89.31 199 GLU A CA 1
ATOM 1496 C C . GLU A 1 199 ? -4.948 0.300 13.849 1.00 89.31 199 GLU A C 1
ATOM 1498 O O . GLU A 1 199 ? -5.595 -0.711 13.552 1.00 89.31 199 GLU A O 1
ATOM 1503 N N . LEU A 1 200 ? -4.669 1.265 12.982 1.00 90.50 200 LEU A N 1
ATOM 1504 C CA . LEU A 1 200 ? -5.222 1.353 11.639 1.00 90.50 200 LEU A CA 1
ATOM 1505 C C . LEU A 1 200 ? -4.094 1.571 10.631 1.00 90.50 200 LEU A C 1
ATOM 1507 O O . LEU A 1 200 ? -3.163 2.326 10.901 1.00 90.50 200 LEU A O 1
ATOM 1511 N N . ALA A 1 201 ? -4.191 0.953 9.456 1.00 91.19 201 ALA A N 1
ATOM 1512 C CA . ALA A 1 201 ? -3.304 1.237 8.330 1.00 91.19 201 ALA A CA 1
ATOM 1513 C C . ALA A 1 201 ? -4.009 2.175 7.347 1.00 91.19 201 ALA A C 1
ATOM 1515 O O . ALA A 1 201 ? -5.073 1.823 6.834 1.00 91.19 201 ALA A O 1
ATOM 1516 N N . ILE A 1 202 ? -3.446 3.359 7.083 1.00 92.12 202 ILE A N 1
ATOM 1517 C CA . ILE A 1 202 ? -4.062 4.315 6.152 1.00 92.12 202 ILE A CA 1
ATOM 1518 C C . ILE A 1 202 ? -3.843 3.838 4.718 1.00 92.12 202 ILE A C 1
ATOM 1520 O O . ILE A 1 202 ? -2.707 3.689 4.271 1.00 92.12 202 ILE A O 1
ATOM 1524 N N . LEU A 1 203 ? -4.933 3.660 3.975 1.00 89.56 203 LEU A N 1
ATOM 1525 C CA . LEU A 1 203 ? -4.898 3.330 2.554 1.00 89.56 203 LEU A CA 1
ATOM 1526 C C . LEU A 1 203 ? -4.732 4.583 1.697 1.00 89.56 203 LEU A C 1
ATOM 1528 O O . LEU A 1 203 ? -3.884 4.615 0.812 1.00 89.56 203 LEU A O 1
ATOM 1532 N N . PHE A 1 204 ? -5.552 5.608 1.943 1.00 91.44 204 PHE A N 1
ATOM 1533 C CA . PHE A 1 204 ? -5.504 6.863 1.195 1.00 91.44 204 PHE A CA 1
ATOM 1534 C C . PHE A 1 204 ? -6.174 8.015 1.954 1.00 91.44 204 PHE A C 1
ATOM 1536 O O . PHE A 1 204 ? -7.070 7.796 2.771 1.00 91.44 204 PHE A O 1
ATOM 1543 N N . ALA A 1 205 ? -5.757 9.248 1.659 1.00 92.62 205 ALA A N 1
ATOM 1544 C CA . ALA A 1 205 ? -6.268 10.466 2.283 1.00 92.62 205 ALA A CA 1
ATOM 1545 C C . ALA A 1 205 ? -7.262 11.197 1.364 1.00 92.62 205 ALA A C 1
ATOM 1547 O O . ALA A 1 205 ? -6.931 11.534 0.230 1.00 92.62 205 ALA A O 1
ATOM 1548 N N . TYR A 1 206 ? -8.460 11.504 1.868 1.00 91.50 206 TYR A N 1
ATOM 1549 C CA . TYR A 1 206 ? -9.392 12.439 1.221 1.00 91.50 206 TYR A CA 1
ATOM 1550 C C . TYR A 1 206 ? -8.962 13.889 1.442 1.00 91.50 206 TYR A C 1
ATOM 1552 O O . TYR A 1 206 ? -9.121 14.741 0.570 1.00 91.50 206 TYR A O 1
ATOM 1560 N N . LYS A 1 207 ? -8.413 14.165 2.631 1.00 91.50 207 LYS A N 1
ATOM 1561 C CA . LYS A 1 207 ? -7.878 15.469 3.022 1.00 91.50 207 LYS A CA 1
ATOM 1562 C C . LYS A 1 207 ? -6.401 15.315 3.397 1.00 91.50 207 LYS A C 1
ATOM 1564 O O . LYS A 1 207 ? -6.102 15.090 4.567 1.00 91.50 207 LYS A O 1
ATOM 1569 N N . PRO A 1 208 ? -5.473 15.457 2.433 1.00 88.00 208 PRO A N 1
ATOM 1570 C CA . PRO A 1 208 ? -4.043 15.228 2.652 1.00 88.00 208 PRO A CA 1
ATOM 1571 C C . PRO A 1 208 ? -3.462 16.043 3.814 1.00 88.00 208 PRO A C 1
ATOM 1573 O O . PRO A 1 208 ? -2.703 15.521 4.623 1.00 88.00 208 PRO A O 1
ATOM 1576 N N . ASN A 1 209 ? -3.888 17.303 3.936 1.00 90.56 209 ASN A N 1
ATOM 1577 C CA . ASN A 1 209 ? -3.384 18.252 4.932 1.00 90.56 209 ASN A CA 1
ATOM 1578 C C . ASN A 1 209 ? -4.079 18.147 6.299 1.00 90.56 209 ASN A C 1
ATOM 1580 O O . ASN A 1 209 ? -3.800 18.960 7.181 1.00 90.56 209 ASN A O 1
ATOM 1584 N N . ALA A 1 210 ? -5.017 17.210 6.480 1.00 87.50 210 ALA A N 1
ATOM 1585 C CA . ALA A 1 210 ? -5.654 17.019 7.776 1.00 87.50 210 ALA A CA 1
ATOM 1586 C C . ALA A 1 210 ? -4.598 16.587 8.814 1.00 87.50 210 ALA A C 1
ATOM 1588 O O . ALA A 1 210 ? -3.702 15.805 8.480 1.00 87.50 210 ALA A O 1
ATOM 1589 N N . PRO A 1 211 ? -4.655 17.100 10.053 1.00 85.62 211 PRO A N 1
ATOM 1590 C CA . PRO A 1 211 ? -3.705 16.723 11.089 1.00 85.62 211 PRO A CA 1
ATOM 1591 C C . PRO A 1 211 ? -3.958 15.292 11.575 1.00 85.62 211 PRO A C 1
ATOM 1593 O O . PRO A 1 211 ? -5.100 14.838 11.648 1.00 85.62 211 PRO A O 1
ATOM 1596 N N . LEU A 1 212 ? -2.890 14.596 11.962 1.00 82.94 212 LEU A N 1
ATOM 1597 C CA . LEU A 1 212 ? -3.014 13.332 12.688 1.00 82.94 212 LEU A CA 1
ATOM 1598 C C . LEU A 1 212 ? -3.406 13.584 14.147 1.00 82.94 212 LEU A C 1
ATOM 1600 O O . LEU A 1 212 ? -2.902 14.514 14.782 1.00 82.94 212 LEU A O 1
ATOM 1604 N N . PHE A 1 213 ? -4.264 12.718 14.688 1.00 74.94 213 PHE A N 1
ATOM 1605 C CA . PHE A 1 213 ? -4.661 12.755 16.096 1.00 74.94 213 PHE A CA 1
ATOM 1606 C C . PHE A 1 213 ? -3.474 12.485 17.026 1.00 74.94 213 PHE A C 1
ATOM 1608 O O . PHE A 1 213 ? -3.213 13.244 17.959 1.00 74.94 213 PHE A O 1
ATOM 1615 N N . VAL A 1 214 ? -2.719 11.423 16.734 1.00 75.81 214 VAL A N 1
ATOM 1616 C CA . VAL A 1 214 ? -1.443 11.131 17.387 1.00 75.81 214 VAL A CA 1
ATOM 1617 C C . VAL A 1 214 ? -0.334 11.643 16.479 1.00 75.81 214 VAL A C 1
ATOM 1619 O O . VAL A 1 214 ? -0.086 11.087 15.412 1.00 75.81 214 VAL A O 1
ATOM 1622 N N . LYS A 1 215 ? 0.309 12.735 16.895 1.00 68.06 215 LYS A N 1
ATOM 1623 C CA . LYS A 1 215 ? 1.463 13.296 16.190 1.00 68.06 215 LYS A CA 1
ATOM 1624 C C . LYS A 1 215 ? 2.700 12.486 16.555 1.00 68.06 215 LYS A C 1
ATOM 1626 O O . LYS A 1 215 ? 3.048 12.403 17.731 1.00 68.06 215 LYS A O 1
ATOM 1631 N N . ASP A 1 216 ? 3.345 11.916 15.550 1.00 65.00 216 ASP A N 1
ATOM 1632 C CA . ASP A 1 216 ? 4.692 11.366 15.672 1.00 65.00 216 ASP A CA 1
ATOM 1633 C C . ASP A 1 216 ? 5.705 12.446 15.254 1.00 65.00 216 ASP A C 1
ATOM 1635 O O . ASP A 1 216 ? 5.362 13.369 14.512 1.00 65.00 216 ASP A O 1
ATOM 1639 N N . ASN A 1 217 ? 6.955 12.355 15.708 1.00 64.12 217 ASN A N 1
ATOM 1640 C CA . ASN A 1 217 ? 8.005 13.309 15.334 1.00 64.12 217 ASN A CA 1
ATOM 1641 C C . ASN A 1 217 ? 8.241 13.350 13.813 1.00 64.12 217 ASN A C 1
ATOM 1643 O O . ASN A 1 217 ? 8.666 14.378 13.286 1.00 64.12 217 ASN A O 1
ATOM 1647 N N . GLU A 1 218 ? 7.926 12.261 13.111 1.00 69.50 218 GLU A N 1
ATOM 1648 C CA . GLU A 1 218 ? 8.150 12.116 11.672 1.00 69.50 218 GLU A CA 1
ATOM 1649 C C . GLU A 1 218 ? 6.919 12.442 10.810 1.00 69.50 218 GLU A C 1
ATOM 1651 O O . GLU A 1 218 ? 7.075 12.766 9.635 1.00 69.50 218 GLU A O 1
ATOM 1656 N N . ARG A 1 219 ? 5.696 12.391 11.362 1.00 77.69 219 ARG A N 1
ATOM 1657 C CA . ARG A 1 219 ? 4.447 12.490 10.580 1.00 77.69 219 ARG A CA 1
ATOM 1658 C 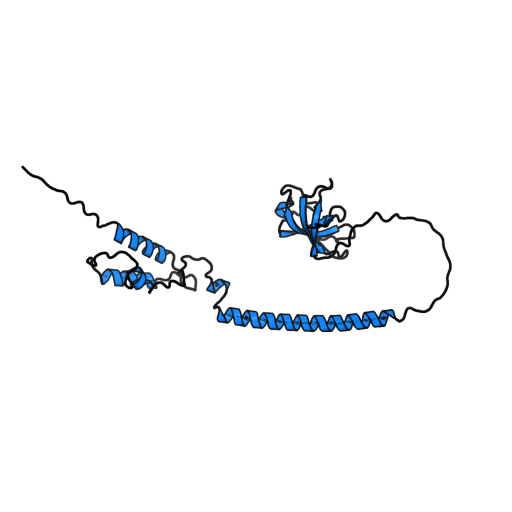C . ARG A 1 219 ? 3.478 13.482 11.204 1.00 77.69 219 ARG A C 1
ATOM 1660 O O . ARG A 1 219 ? 3.073 13.331 12.358 1.00 77.69 219 ARG A O 1
ATOM 1667 N N . LYS A 1 220 ? 3.078 14.495 10.431 1.00 80.06 220 LYS A N 1
ATOM 1668 C CA . LYS A 1 220 ? 2.215 15.588 10.915 1.00 80.06 220 LYS A CA 1
ATOM 1669 C C . LYS A 1 220 ? 0.830 15.556 10.285 1.00 80.06 220 LYS A C 1
ATOM 1671 O O . LYS A 1 220 ? -0.138 15.956 10.935 1.00 80.06 220 LYS A O 1
ATOM 1676 N N . THR A 1 221 ? 0.741 15.089 9.047 1.00 89.56 221 THR A N 1
ATOM 1677 C CA . THR A 1 221 ? -0.490 15.087 8.258 1.00 89.56 221 THR A CA 1
ATOM 1678 C C . THR A 1 221 ? -0.951 13.671 7.934 1.00 89.56 221 THR A C 1
ATOM 1680 O O . THR A 1 221 ? -0.171 12.719 7.971 1.00 89.56 221 THR A O 1
ATOM 1683 N N . VAL A 1 222 ? -2.235 13.522 7.610 1.00 89.25 222 VAL A N 1
ATOM 1684 C CA . VAL A 1 222 ? -2.819 12.245 7.178 1.00 89.25 222 VAL A CA 1
ATOM 1685 C C . VAL A 1 222 ? -2.104 11.708 5.937 1.00 89.25 222 VAL A C 1
ATOM 1687 O O . VAL A 1 222 ? -1.897 10.501 5.841 1.00 89.25 222 VAL A O 1
ATOM 1690 N N . GLN A 1 223 ? -1.664 12.588 5.030 1.00 91.19 223 GLN A N 1
ATOM 1691 C CA . GLN A 1 223 ? -0.889 12.197 3.852 1.00 91.19 223 GLN A CA 1
ATOM 1692 C C . GLN A 1 223 ? 0.440 11.527 4.212 1.00 91.19 223 GLN A C 1
ATOM 1694 O O . GLN A 1 223 ? 0.790 10.519 3.604 1.00 91.19 223 GLN A O 1
ATOM 1699 N N . ASP A 1 224 ? 1.152 12.048 5.214 1.00 88.81 224 ASP A N 1
ATOM 1700 C CA . ASP A 1 224 ? 2.441 11.495 5.657 1.00 88.81 224 ASP A CA 1
ATOM 1701 C C . ASP A 1 224 ? 2.297 10.080 6.238 1.00 88.81 224 ASP A C 1
ATOM 1703 O O . ASP A 1 224 ? 3.261 9.322 6.309 1.00 88.81 224 ASP A O 1
ATOM 1707 N N . ALA A 1 225 ? 1.090 9.730 6.687 1.00 87.81 225 ALA A N 1
ATOM 1708 C CA . ALA A 1 225 ? 0.773 8.433 7.264 1.00 87.81 225 ALA A CA 1
ATOM 1709 C C . ALA A 1 225 ? 0.145 7.445 6.270 1.00 87.81 225 ALA A C 1
ATOM 1711 O O . ALA A 1 225 ? -0.101 6.298 6.648 1.00 87.81 225 ALA A O 1
ATOM 1712 N N . VAL A 1 226 ? -0.089 7.837 5.011 1.00 91.19 226 VAL A N 1
ATOM 1713 C CA . VAL A 1 226 ? -0.559 6.915 3.965 1.00 91.19 226 VAL A CA 1
ATOM 1714 C C . VAL A 1 226 ? 0.451 5.778 3.782 1.00 91.19 226 VAL A C 1
ATOM 1716 O O . VAL A 1 226 ? 1.654 6.004 3.680 1.00 91.19 226 VAL A O 1
ATOM 1719 N N . GLY A 1 227 ? -0.037 4.536 3.767 1.00 86.94 227 GLY A N 1
ATOM 1720 C CA . GLY A 1 227 ? 0.789 3.326 3.705 1.00 86.94 227 GLY A CA 1
ATOM 1721 C C . GLY A 1 227 ? 1.448 2.938 5.032 1.00 86.94 227 GLY A C 1
ATOM 1722 O O . GLY A 1 227 ? 2.181 1.954 5.079 1.00 86.94 227 GLY A O 1
ATOM 1723 N N . SER A 1 228 ? 1.192 3.683 6.110 1.00 87.62 228 SER A N 1
ATOM 1724 C CA . SER A 1 228 ? 1.725 3.418 7.447 1.00 87.62 228 SER A CA 1
ATOM 1725 C C . SER A 1 228 ? 0.627 3.080 8.453 1.00 87.62 228 SER A C 1
ATOM 1727 O O . SER A 1 228 ? -0.566 3.282 8.215 1.00 87.62 228 SER A O 1
ATOM 1729 N N . HIS A 1 229 ? 1.058 2.568 9.607 1.00 86.31 229 HIS A N 1
ATOM 1730 C CA . HIS A 1 229 ? 0.197 2.252 10.739 1.00 86.31 229 HIS A CA 1
ATOM 1731 C C . HIS A 1 229 ? 0.121 3.456 11.679 1.00 86.31 229 HIS A C 1
ATOM 1733 O O . HIS A 1 229 ? 1.143 4.072 11.996 1.00 86.31 229 HIS A O 1
ATOM 1739 N N . ILE A 1 230 ? -1.086 3.772 12.130 1.00 87.62 230 ILE A N 1
ATOM 1740 C CA . ILE A 1 230 ? -1.384 4.852 13.066 1.00 87.62 230 ILE A CA 1
ATOM 1741 C C . ILE A 1 230 ? -2.350 4.375 14.145 1.00 87.62 230 ILE A C 1
ATOM 1743 O O . ILE A 1 230 ? -2.985 3.328 14.029 1.00 87.62 230 ILE A O 1
ATOM 1747 N N . VAL A 1 231 ? -2.485 5.191 15.184 1.00 88.12 231 VAL A N 1
ATOM 1748 C CA . VAL A 1 231 ? -3.491 5.017 16.228 1.00 88.12 231 VAL A CA 1
ATOM 1749 C C . VAL A 1 231 ? -4.578 6.072 16.041 1.00 88.12 231 VAL A C 1
ATOM 1751 O O . VAL A 1 231 ? -4.263 7.251 15.869 1.00 88.12 231 VAL A O 1
ATOM 1754 N N . TRP A 1 232 ? -5.847 5.662 16.075 1.00 88.94 232 TRP A N 1
ATOM 1755 C CA . TRP A 1 232 ? -6.996 6.565 15.944 1.00 88.94 232 TRP A CA 1
ATOM 1756 C C . TRP A 1 232 ? -8.086 6.250 16.965 1.00 88.94 232 TRP A C 1
ATOM 1758 O O . TRP A 1 232 ? -8.206 5.111 17.412 1.00 88.94 232 TRP A O 1
ATOM 1768 N N . PHE A 1 233 ? -8.880 7.257 17.321 1.00 86.50 233 PHE A N 1
ATOM 1769 C CA . PHE A 1 233 ? -9.980 7.124 18.276 1.00 86.50 233 PHE A CA 1
ATOM 1770 C C . PHE A 1 233 ? -11.139 6.320 17.695 1.00 86.50 233 PHE A C 1
ATOM 1772 O O . PHE A 1 233 ? -11.583 6.602 16.583 1.00 86.50 233 PHE A O 1
ATOM 1779 N N . ARG A 1 234 ? -11.674 5.371 18.472 1.00 84.44 234 ARG A N 1
ATOM 1780 C CA . ARG A 1 234 ? -12.762 4.481 18.030 1.00 84.44 234 ARG A CA 1
ATOM 1781 C C . ARG A 1 234 ? -14.030 5.225 17.628 1.00 84.44 234 ARG A C 1
ATOM 1783 O O . ARG A 1 234 ? -14.721 4.786 16.714 1.00 84.44 234 ARG A O 1
ATOM 1790 N N . ASP A 1 235 ? -14.320 6.346 18.281 1.00 85.31 235 ASP A N 1
ATOM 1791 C CA . ASP A 1 235 ? -15.513 7.150 17.999 1.00 85.31 235 ASP A CA 1
ATOM 1792 C C . ASP A 1 235 ? -15.469 7.867 16.652 1.00 85.31 235 ASP A C 1
ATOM 1794 O O . ASP A 1 235 ? -16.517 8.201 16.108 1.00 85.31 235 ASP A O 1
ATOM 1798 N N . PHE A 1 236 ? -14.274 8.038 16.087 1.00 87.44 236 PHE A N 1
ATOM 1799 C CA . PHE A 1 236 ? -14.055 8.695 14.801 1.00 87.44 236 PHE A CA 1
ATOM 1800 C C . PHE A 1 236 ? -13.673 7.696 13.702 1.00 87.44 236 PHE A C 1
ATOM 1802 O O . PHE A 1 236 ? -12.956 8.040 12.761 1.00 87.44 236 PHE A O 1
ATOM 1809 N N . VAL A 1 237 ? -14.121 6.446 13.844 1.00 88.25 237 VAL A N 1
ATOM 1810 C CA . VAL A 1 237 ? -13.944 5.382 12.855 1.00 88.25 237 VAL A CA 1
ATOM 1811 C C . VAL A 1 237 ? -15.310 4.842 12.456 1.00 88.25 237 VAL A C 1
ATOM 1813 O O . VAL A 1 237 ? -16.057 4.327 13.288 1.00 88.25 237 VAL A O 1
ATOM 1816 N N . GLU A 1 238 ? -15.612 4.929 11.166 1.00 89.12 238 GLU A N 1
ATOM 1817 C CA . GLU A 1 238 ? -16.865 4.461 10.573 1.00 89.12 238 GLU A CA 1
ATOM 1818 C C . GLU A 1 238 ? -16.594 3.335 9.575 1.00 89.12 238 GLU A C 1
ATOM 1820 O O . GLU A 1 238 ? -15.547 3.307 8.930 1.00 89.12 238 GLU A O 1
ATOM 1825 N N . LEU A 1 239 ? -17.519 2.387 9.428 1.00 84.25 239 LEU A N 1
ATOM 1826 C CA . LEU A 1 239 ? -17.396 1.349 8.404 1.00 84.25 239 LEU A CA 1
ATOM 1827 C C . LEU A 1 239 ? -17.509 1.966 7.007 1.00 84.25 239 LEU A C 1
ATOM 1829 O O . LEU A 1 239 ? -18.351 2.826 6.753 1.00 84.25 239 LEU A O 1
ATOM 1833 N N . ASP A 1 240 ? -16.652 1.523 6.090 1.00 81.12 240 ASP A N 1
ATOM 1834 C CA . ASP A 1 240 ? -16.794 1.870 4.680 1.00 81.12 240 ASP A CA 1
ATOM 1835 C C . ASP A 1 240 ? -17.648 0.789 4.002 1.00 81.12 240 ASP A C 1
ATOM 1837 O O . ASP A 1 240 ? -17.116 -0.241 3.599 1.00 81.12 240 ASP A O 1
ATOM 1841 N N . GLU A 1 241 ? -18.966 1.001 3.905 1.00 69.38 241 GLU A N 1
ATOM 1842 C CA . GLU A 1 241 ? -19.939 0.083 3.266 1.00 69.38 241 GLU A CA 1
ATOM 1843 C C . GLU A 1 241 ? -19.804 0.008 1.723 1.00 69.38 241 GLU A C 1
ATOM 1845 O O . GLU A 1 241 ? -20.800 -0.080 1.009 1.00 69.38 241 GLU A O 1
ATOM 1850 N N . THR A 1 242 ? -18.581 0.100 1.184 1.00 57.28 242 THR A N 1
ATOM 1851 C CA . THR A 1 242 ? -18.334 0.076 -0.275 1.00 57.28 242 THR A CA 1
ATOM 1852 C C . THR A 1 242 ? -18.329 -1.318 -0.876 1.00 57.28 242 THR A C 1
ATOM 1854 O O . THR A 1 242 ? -17.787 -2.247 -0.237 1.00 57.28 242 THR A O 1
#

Organism: Colocasia esculenta (NCBI:txid4460)

Radius of gyration: 35.84 Å; chains: 1; bounding box: 72×61×116 Å